Protein AF-A0A2M8B7Z2-F1 (afdb_monomer_lite)

Radius of gyration: 17.76 Å; chains: 1; bounding box: 44×37×43 Å

Foldseek 3Di:
DAQDLQDADPADFLQDPPDDAAQQAQRVVSDDPVSLVLVVCCVPVVVVDCDHNCSNQHPNNVVVLCVVVVNQADEAAFEAEQPPGCRQVVQLVVCLVDPRYAYAGEHQLNHPPLLVRVVVSVVSRHLAYEDECLVRVHACLDPSNLVSQLSCLVVLHAYEYAAADQPSGDPSSNVSRHLVSCLNSCVVRLSHQYEDECCRHVPNVSSQVSQVVHVSYAYENESHHLVSVLVSCVRGDLLRAEYDHPPSNGRSVSSVVSLCVSCVVPVPSSCNHHPPSVCVSRVHDDD

Sequence (287 aa):
MPIDLWRRCPCELYLPLERKLDLDVYANLNYLESDLKGLKRDLTLGSLTSGGMRASHTAANLIHHMKELGIHASVLLPIDMPALSWNAEAYLGVASRSNVLLSYGSVHPHARHVEDKLDEQKKKGAKGIKFHPTAQVVKPDGARSMELYQLCAERDLPVLFHCGPVGIEPPLGRYLSQLKHYWMPIAKTPECTFILGHSGALQMEHALELAKTYPNVYLELASQSYSNIVRILAEAPQDRILFGTDWPFYHQSMGLAKVLLATEGQPELRKRVLYENAGQLLGLEFE

Secondary structure (DSSP, 8-state):
----TT-------SS-SSS---SSS-GGGG--HHHHHHHHHHHHTGGGSS-SGGGG--HHHHHHHHHHTT---EEE-----SSS--HHHHHHHHHTT-SSEEE-B---TTSSSHHHHHHHHHHTT--SEEE-HHHHT--TTSHHHHHHHHHHHTTT--EEEE-S--SSS-HHHHHHH-GGGTHHHHHH-TTS-EEEEGGGGGGHHHHHHHHHH-TTEEEE-TT--HHHHHHHHHHS-GGGEE----TTTS-HHHHHHHHHHHTTT-HHHHHIIIIIHHHHHHT----

Structure (mmCIF, N/CA/C/O backbone):
data_AF-A0A2M8B7Z2-F1
#
_entry.id   AF-A0A2M8B7Z2-F1
#
loop_
_atom_site.group_PDB
_atom_site.id
_atom_site.type_symbol
_atom_site.label_atom_id
_atom_site.label_alt_id
_atom_site.label_comp_id
_atom_site.label_asym_id
_atom_site.label_entity_id
_atom_site.label_seq_id
_atom_site.pdbx_PDB_ins_code
_atom_site.Cartn_x
_atom_site.Cartn_y
_atom_site.Cartn_z
_atom_site.occupancy
_atom_site.B_iso_or_equiv
_atom_site.auth_seq_id
_atom_site.auth_comp_id
_atom_site.auth_asym_id
_atom_site.auth_atom_id
_atom_site.pdbx_PDB_model_num
ATOM 1 N N . MET A 1 1 ? 25.830 -11.216 -0.549 1.00 57.34 1 MET A N 1
ATOM 2 C CA . MET A 1 1 ? 24.971 -12.315 -0.059 1.00 57.34 1 MET A CA 1
ATOM 3 C C . MET A 1 1 ? 23.557 -11.766 0.047 1.00 57.34 1 MET A C 1
ATOM 5 O O . MET A 1 1 ? 23.441 -10.646 0.532 1.00 57.34 1 MET A O 1
ATOM 9 N N . PRO A 1 2 ? 22.519 -12.450 -0.456 1.00 79.62 2 PRO A N 1
ATOM 10 C CA . PRO A 1 2 ? 21.142 -11.977 -0.309 1.00 79.62 2 PRO A CA 1
ATOM 11 C C . PRO A 1 2 ? 20.768 -11.841 1.177 1.00 79.62 2 PRO A C 1
ATOM 13 O O . PRO A 1 2 ? 21.314 -12.553 2.021 1.00 79.62 2 PRO A O 1
ATOM 16 N N . ILE A 1 3 ? 19.877 -10.898 1.498 1.00 85.44 3 ILE A N 1
ATOM 17 C CA . ILE A 1 3 ? 19.358 -10.721 2.861 1.00 85.44 3 ILE A CA 1
ATOM 18 C C . ILE A 1 3 ? 18.505 -11.949 3.206 1.00 85.44 3 ILE A C 1
ATOM 20 O O . ILE A 1 3 ? 17.610 -12.312 2.445 1.00 85.44 3 ILE A O 1
ATOM 24 N N . ASP A 1 4 ? 18.766 -12.577 4.352 1.00 91.31 4 ASP A N 1
ATOM 25 C CA . ASP A 1 4 ? 17.890 -13.619 4.888 1.00 91.31 4 ASP A CA 1
ATOM 26 C C . ASP A 1 4 ? 16.610 -12.979 5.447 1.00 91.31 4 ASP A C 1
ATOM 28 O O . ASP A 1 4 ? 16.614 -12.378 6.523 1.00 91.31 4 ASP A O 1
ATOM 32 N N . LEU A 1 5 ? 15.508 -13.115 4.706 1.00 93.94 5 LEU A N 1
ATOM 33 C CA . LEU A 1 5 ? 14.206 -12.545 5.059 1.00 93.94 5 LEU A CA 1
ATOM 34 C C . LEU A 1 5 ? 13.567 -13.192 6.298 1.00 93.94 5 LEU A C 1
ATOM 36 O O . LEU A 1 5 ? 12.590 -12.652 6.811 1.00 93.94 5 LEU A O 1
ATOM 40 N N . TRP A 1 6 ? 14.097 -14.305 6.808 1.00 95.94 6 TRP A N 1
ATOM 41 C CA . TRP A 1 6 ? 13.610 -14.960 8.029 1.00 95.94 6 TRP A CA 1
ATOM 42 C C . TRP A 1 6 ? 14.496 -14.701 9.247 1.00 95.94 6 TRP A C 1
ATOM 44 O O . TRP A 1 6 ? 14.174 -15.133 10.356 1.00 95.94 6 TRP A O 1
ATOM 54 N N . ARG A 1 7 ? 15.583 -13.947 9.077 1.00 94.31 7 ARG A N 1
ATOM 55 C CA . ARG A 1 7 ? 16.445 -13.543 10.181 1.00 94.31 7 ARG A CA 1
ATOM 56 C C . ARG A 1 7 ? 15.711 -12.578 11.112 1.00 94.31 7 ARG A C 1
ATOM 58 O O . ARG A 1 7 ? 15.218 -11.539 10.673 1.00 94.31 7 ARG A O 1
ATOM 65 N N . ARG A 1 8 ? 15.727 -12.869 12.417 1.00 94.00 8 ARG A N 1
ATOM 66 C CA . ARG A 1 8 ? 15.390 -11.897 13.469 1.00 94.00 8 ARG A CA 1
ATOM 67 C C . ARG A 1 8 ? 16.644 -11.108 13.855 1.00 94.00 8 ARG A C 1
ATOM 69 O O . ARG A 1 8 ? 17.704 -11.683 14.104 1.00 94.00 8 ARG A O 1
ATOM 76 N N . CYS A 1 9 ? 16.519 -9.792 13.915 1.00 92.75 9 CYS A N 1
ATOM 77 C CA . CYS A 1 9 ? 17.550 -8.866 14.388 1.00 92.75 9 CYS A CA 1
ATOM 78 C C . CYS A 1 9 ? 16.881 -7.606 14.965 1.00 92.75 9 CYS A C 1
ATOM 80 O O . CYS A 1 9 ? 15.676 -7.432 14.758 1.00 92.75 9 CYS A O 1
ATOM 82 N N . PRO A 1 10 ? 17.614 -6.724 15.674 1.00 93.38 10 PRO A N 1
ATOM 83 C CA . PRO A 1 10 ? 17.103 -5.392 15.987 1.00 93.38 10 PRO A CA 1
ATOM 84 C C . PRO A 1 10 ? 16.587 -4.718 14.711 1.00 93.38 10 PRO A C 1
ATOM 86 O O . PRO A 1 10 ? 17.299 -4.671 13.708 1.00 93.38 10 PRO A O 1
ATOM 89 N N . CYS A 1 11 ? 15.323 -4.292 14.727 1.00 92.56 11 CYS A N 1
ATOM 90 C CA . CYS A 1 11 ? 14.677 -3.690 13.568 1.00 92.56 11 CYS A CA 1
ATOM 91 C C . CYS A 1 11 ? 14.924 -2.184 13.575 1.00 92.56 11 CYS A C 1
ATOM 93 O O . CYS A 1 11 ? 14.532 -1.500 14.515 1.00 92.56 11 CYS A O 1
ATOM 95 N N . GLU A 1 12 ? 15.526 -1.670 12.512 1.00 93.31 12 GLU A N 1
ATOM 96 C CA . GLU A 1 12 ? 15.724 -0.239 12.312 1.00 93.31 12 GLU A CA 1
ATOM 97 C C . GLU A 1 12 ? 14.553 0.312 11.496 1.00 93.31 12 GLU A C 1
ATOM 99 O O . GLU A 1 12 ? 14.427 0.006 10.315 1.00 93.31 12 GLU A O 1
ATOM 104 N N . LEU A 1 13 ? 13.675 1.108 12.101 1.00 93.50 13 LEU A N 1
ATOM 105 C CA . LEU A 1 13 ? 12.619 1.816 11.369 1.00 93.50 13 LEU A CA 1
ATOM 106 C C . LEU A 1 13 ? 13.184 3.076 10.728 1.00 93.50 13 LEU A C 1
ATOM 108 O O . LEU A 1 13 ? 14.043 3.722 11.326 1.00 93.50 13 LEU A O 1
ATOM 112 N N . TYR A 1 14 ? 12.675 3.465 9.557 1.00 94.69 14 TYR A N 1
ATOM 113 C CA . TYR A 1 14 ? 13.113 4.729 8.967 1.00 94.69 14 TYR A CA 1
ATOM 114 C C . TYR A 1 14 ? 12.736 5.916 9.848 1.00 94.69 14 TYR A C 1
ATOM 116 O O . TYR A 1 14 ? 13.597 6.761 10.090 1.00 94.69 14 TYR A O 1
ATOM 124 N N . LEU A 1 15 ? 11.491 5.977 10.337 1.00 94.38 15 LEU A N 1
ATOM 125 C CA . LEU A 1 15 ? 11.079 6.952 11.345 1.00 94.38 15 LEU A CA 1
ATOM 126 C C . LEU A 1 15 ? 11.371 6.412 12.759 1.00 94.38 15 LEU A C 1
ATOM 128 O O . LEU A 1 15 ? 10.698 5.470 13.187 1.00 94.38 15 LEU A O 1
ATOM 132 N N . PRO A 1 16 ? 12.319 7.010 13.505 1.00 90.56 16 PRO A N 1
ATOM 133 C CA . PRO A 1 16 ? 12.627 6.596 14.872 1.00 90.56 16 PRO A CA 1
ATOM 134 C C . PRO A 1 16 ? 11.493 6.966 15.846 1.00 90.56 16 PRO A C 1
ATOM 136 O O . PRO A 1 16 ? 10.838 8.000 15.678 1.00 90.56 16 PRO A O 1
ATOM 139 N N . LEU A 1 17 ? 11.264 6.138 16.872 1.00 87.75 17 LEU A N 1
ATOM 140 C CA . LEU A 1 17 ? 10.167 6.301 17.845 1.00 87.75 17 LEU A CA 1
ATOM 141 C C . LEU A 1 17 ? 10.609 6.905 19.188 1.00 87.75 17 LEU A C 1
ATOM 143 O O . LEU A 1 17 ? 9.784 7.111 20.073 1.00 87.75 17 LEU A O 1
ATOM 147 N N . GLU A 1 18 ? 11.893 7.208 19.368 1.00 87.69 18 GLU A N 1
ATOM 148 C CA . GLU A 1 18 ? 12.483 7.680 20.633 1.00 87.69 18 GLU A CA 1
ATOM 149 C C . GLU A 1 18 ? 12.111 9.135 20.970 1.00 87.69 18 GLU A C 1
ATOM 151 O O . GLU A 1 18 ? 12.597 9.714 21.942 1.00 87.69 18 GLU A O 1
ATOM 156 N N . ARG A 1 19 ? 11.259 9.754 20.155 1.00 87.06 19 ARG A N 1
ATOM 157 C CA . ARG A 1 19 ? 10.869 11.158 20.252 1.00 87.06 19 ARG A CA 1
ATOM 158 C C . ARG A 1 19 ? 9.367 11.318 20.093 1.00 87.06 19 ARG A C 1
ATOM 160 O O . ARG A 1 19 ? 8.684 10.456 19.547 1.00 87.06 19 ARG A O 1
ATOM 167 N N . LYS A 1 20 ? 8.857 12.460 20.558 1.00 91.44 20 LYS A N 1
ATOM 168 C CA . LYS A 1 20 ? 7.442 12.806 20.420 1.00 91.44 20 LYS A CA 1
ATOM 169 C C . LYS A 1 20 ? 7.056 12.826 18.939 1.00 91.44 20 LYS A C 1
ATOM 171 O O . LYS A 1 20 ? 7.718 13.484 18.140 1.00 91.44 20 LYS A O 1
ATOM 176 N N . LEU A 1 21 ? 5.968 12.136 18.619 1.00 94.19 21 LEU A N 1
ATOM 177 C CA . LEU A 1 21 ? 5.370 12.106 17.291 1.00 94.19 21 LEU A CA 1
ATOM 178 C C . LEU A 1 21 ? 4.091 12.940 17.281 1.00 94.19 21 LEU A C 1
ATOM 180 O O . LEU A 1 21 ? 3.325 12.925 18.247 1.00 94.19 21 LEU A O 1
ATOM 184 N N . ASP A 1 22 ? 3.860 13.636 16.177 1.00 96.06 22 ASP A N 1
ATOM 185 C CA . ASP A 1 22 ? 2.591 14.272 15.864 1.00 96.06 22 ASP A CA 1
ATOM 186 C C . ASP A 1 22 ? 1.778 13.345 14.947 1.00 96.06 22 ASP A C 1
ATOM 188 O O . ASP A 1 22 ? 2.205 12.974 13.847 1.00 96.06 22 ASP A O 1
ATOM 192 N N . LEU A 1 23 ? 0.612 12.915 15.433 1.00 96.38 23 LEU A N 1
ATOM 193 C CA . LEU A 1 23 ? -0.285 12.027 14.699 1.00 96.38 23 LEU A CA 1
ATOM 194 C C . LEU A 1 23 ? -1.210 12.789 13.744 1.00 96.38 23 LEU A C 1
ATOM 196 O O . LEU A 1 23 ? -1.774 12.161 12.846 1.00 96.38 23 LEU A O 1
ATOM 200 N N . ASP A 1 24 ? -1.350 14.106 13.899 1.00 97.56 24 ASP A N 1
ATOM 201 C CA . ASP A 1 24 ? -2.251 14.933 13.096 1.00 97.56 24 ASP A CA 1
ATOM 202 C C . ASP A 1 24 ? -1.569 15.606 11.896 1.00 97.56 24 ASP A C 1
ATOM 204 O O . ASP A 1 24 ? -2.152 16.409 11.171 1.00 97.56 24 ASP A O 1
ATOM 208 N N . VAL A 1 25 ? -0.338 15.193 11.608 1.00 96.50 25 VAL A N 1
ATOM 209 C CA . VAL A 1 25 ? 0.375 15.536 10.380 1.00 96.50 25 VAL A CA 1
ATOM 210 C C . VAL A 1 25 ? 0.558 14.305 9.498 1.00 96.50 25 VAL A C 1
ATOM 212 O O . VAL A 1 25 ? 0.536 13.158 9.964 1.00 96.50 25 VAL A O 1
ATOM 215 N N . TYR A 1 26 ? 0.765 14.538 8.200 1.00 96.81 26 TYR A N 1
ATOM 216 C CA . TYR A 1 26 ? 1.221 13.480 7.301 1.00 96.81 26 TYR A CA 1
ATOM 217 C C . TYR A 1 26 ? 2.545 12.911 7.827 1.00 96.81 26 TYR A C 1
ATOM 219 O O . TYR A 1 26 ? 3.442 13.674 8.186 1.00 96.81 26 TYR A O 1
ATOM 227 N N . ALA A 1 27 ? 2.683 11.585 7.888 1.00 95.31 27 ALA A N 1
ATOM 228 C CA . ALA A 1 27 ? 3.718 10.928 8.691 1.00 95.31 27 ALA A CA 1
ATOM 229 C C . ALA A 1 27 ? 5.153 11.374 8.350 1.00 95.31 27 ALA A C 1
ATOM 231 O O . ALA A 1 27 ? 5.979 11.490 9.255 1.00 95.31 27 ALA A O 1
ATOM 232 N N . ASN A 1 28 ? 5.433 11.728 7.088 1.00 94.25 28 ASN A N 1
ATOM 233 C CA . ASN A 1 28 ? 6.739 12.261 6.683 1.00 94.25 28 ASN A CA 1
ATOM 234 C C . ASN A 1 28 ? 7.148 13.559 7.391 1.00 94.25 28 ASN A C 1
ATOM 236 O O . ASN A 1 28 ? 8.339 13.843 7.485 1.00 94.25 28 ASN A O 1
ATOM 240 N N . LEU A 1 29 ? 6.196 14.345 7.894 1.00 94.06 29 LEU A N 1
ATOM 241 C CA . LEU A 1 29 ? 6.486 15.586 8.613 1.00 94.06 29 LEU A CA 1
ATOM 242 C C . LEU A 1 29 ? 7.082 15.339 10.010 1.00 94.06 29 LEU A C 1
ATOM 244 O O . LEU A 1 29 ? 7.577 16.276 10.626 1.00 94.06 29 LEU A O 1
ATOM 248 N N . ASN A 1 30 ? 7.106 14.087 10.483 1.00 95.06 30 ASN A N 1
ATOM 249 C CA . ASN A 1 30 ? 7.812 13.691 11.705 1.00 95.06 30 ASN A CA 1
ATOM 250 C C . ASN A 1 30 ? 9.307 13.380 11.484 1.00 95.06 30 ASN A C 1
ATOM 252 O O . ASN A 1 30 ? 10.031 13.103 12.448 1.00 95.06 30 ASN A O 1
ATOM 256 N N . TYR A 1 31 ? 9.793 13.384 10.238 1.00 93.94 31 TYR A N 1
ATOM 257 C CA . TYR A 1 31 ? 11.216 13.212 9.966 1.00 93.94 31 TYR A CA 1
ATOM 258 C C . TYR A 1 31 ? 12.001 14.492 10.243 1.00 93.94 31 TYR A C 1
ATOM 260 O O . TYR A 1 31 ? 11.619 15.581 9.816 1.00 93.94 31 TYR A O 1
ATOM 268 N N . LEU A 1 32 ? 13.169 14.345 10.866 1.00 93.12 32 LEU A N 1
ATOM 269 C CA . LEU A 1 32 ? 14.193 15.379 10.841 1.00 93.12 32 LEU A CA 1
ATOM 270 C C . LEU A 1 32 ? 14.944 15.327 9.509 1.00 93.12 32 LEU A C 1
ATOM 272 O O . LEU A 1 32 ? 14.969 14.312 8.807 1.00 93.12 32 LEU A O 1
ATOM 276 N N . GLU A 1 33 ? 15.642 16.412 9.181 1.00 90.81 33 GLU A N 1
ATOM 277 C CA . GLU A 1 33 ? 16.471 16.469 7.976 1.00 90.81 33 GLU A CA 1
ATOM 278 C C . GLU A 1 33 ? 17.553 15.369 7.961 1.00 90.81 33 GLU A C 1
ATOM 280 O O . GLU A 1 33 ? 17.857 14.807 6.906 1.00 90.81 33 GLU A O 1
ATOM 285 N N . SER A 1 34 ? 18.108 15.020 9.129 1.00 91.44 34 SER A N 1
ATOM 286 C CA . SER A 1 34 ? 19.066 13.917 9.290 1.00 91.44 34 SER A CA 1
ATOM 287 C C . SER A 1 34 ? 18.468 12.569 8.901 1.00 91.44 34 SER A C 1
ATOM 289 O O . SER A 1 34 ? 19.121 11.788 8.208 1.00 91.44 34 SER A O 1
ATOM 291 N N . ASP A 1 35 ? 17.222 12.320 9.293 1.00 92.56 35 ASP A N 1
ATOM 292 C CA . ASP A 1 35 ? 16.540 11.058 9.021 1.00 92.56 35 ASP A CA 1
ATOM 293 C C . ASP A 1 35 ? 16.211 10.952 7.536 1.00 92.56 35 ASP A C 1
ATOM 295 O O . ASP A 1 35 ? 16.473 9.924 6.921 1.00 92.56 35 ASP A O 1
ATOM 299 N N . LEU A 1 36 ? 15.746 12.046 6.915 1.00 91.88 36 LEU A N 1
ATOM 300 C CA . LEU A 1 36 ? 15.512 12.091 5.469 1.00 91.88 36 LEU A CA 1
ATOM 301 C C . LEU A 1 36 ? 16.801 11.858 4.675 1.00 91.88 36 LEU A C 1
ATOM 303 O O . LEU A 1 36 ? 16.774 11.171 3.653 1.00 91.88 36 LEU A O 1
ATOM 307 N N . LYS A 1 37 ? 17.937 12.409 5.124 1.00 90.12 37 LYS A N 1
ATOM 308 C CA . LYS A 1 37 ? 19.251 12.134 4.517 1.00 90.12 37 LYS A CA 1
ATOM 309 C C . LYS A 1 37 ? 19.634 10.661 4.674 1.00 90.12 37 LYS A C 1
ATOM 311 O O . LYS A 1 37 ? 20.087 10.055 3.702 1.00 90.12 37 LYS A O 1
ATOM 316 N N . GLY A 1 38 ? 19.427 10.083 5.858 1.00 90.69 38 GLY A N 1
ATOM 317 C CA . GLY A 1 38 ? 19.667 8.666 6.142 1.00 90.69 38 GLY A CA 1
ATOM 318 C C . GLY A 1 38 ? 18.823 7.740 5.265 1.00 90.69 38 GLY A C 1
ATOM 319 O O . GLY A 1 38 ? 19.380 6.904 4.554 1.00 90.69 38 GLY A O 1
ATOM 320 N N . LEU A 1 39 ? 17.509 7.964 5.235 1.00 91.69 39 LEU A N 1
ATOM 321 C CA . LEU A 1 39 ? 16.535 7.252 4.408 1.00 91.69 39 LEU A CA 1
ATOM 322 C C . LEU A 1 39 ? 16.889 7.342 2.922 1.00 91.69 39 LEU A C 1
ATOM 324 O O . LEU A 1 39 ? 16.989 6.320 2.249 1.00 91.69 39 LEU A O 1
ATOM 328 N N . LYS A 1 40 ? 17.172 8.544 2.401 1.00 89.19 40 LYS A N 1
ATOM 329 C CA . LYS A 1 40 ? 17.567 8.719 0.993 1.00 89.19 40 LYS A CA 1
ATOM 330 C C . LYS A 1 40 ? 18.855 7.974 0.668 1.00 89.19 40 LYS A C 1
ATOM 332 O O . LYS A 1 40 ? 18.948 7.371 -0.398 1.00 89.19 40 LYS A O 1
ATOM 337 N N . ARG A 1 41 ? 19.845 7.994 1.564 1.00 88.44 41 ARG A N 1
ATOM 338 C CA . ARG A 1 41 ? 21.106 7.265 1.382 1.00 88.44 41 ARG A CA 1
ATOM 339 C C . ARG A 1 41 ? 20.887 5.751 1.380 1.00 88.44 41 ARG A C 1
ATOM 341 O O . ARG A 1 41 ? 21.469 5.066 0.542 1.00 88.44 41 ARG A O 1
ATOM 348 N N . ASP A 1 42 ? 20.059 5.234 2.284 1.00 89.50 42 ASP A N 1
ATOM 349 C CA . ASP A 1 42 ? 19.777 3.799 2.388 1.00 89.50 42 ASP A CA 1
ATOM 350 C C . ASP A 1 42 ? 18.974 3.271 1.188 1.00 89.50 42 ASP A C 1
ATOM 352 O O . ASP A 1 42 ? 19.333 2.247 0.605 1.00 89.50 42 ASP A O 1
ATOM 356 N N . LEU A 1 43 ? 17.954 4.014 0.750 1.00 87.06 43 LEU A N 1
ATOM 357 C CA . LEU A 1 43 ? 17.119 3.646 -0.399 1.00 87.06 43 LEU A CA 1
ATOM 358 C C . LEU A 1 43 ? 17.831 3.796 -1.752 1.00 87.06 43 LEU A C 1
ATOM 360 O O . LEU A 1 43 ? 17.382 3.221 -2.737 1.00 87.06 43 LEU A O 1
ATOM 364 N N . THR A 1 44 ? 18.937 4.543 -1.819 1.00 83.94 44 THR A N 1
ATOM 365 C CA . THR A 1 44 ? 19.731 4.711 -3.048 1.00 83.94 44 THR A CA 1
ATOM 366 C C . THR A 1 44 ? 21.005 3.874 -3.007 1.00 83.94 44 THR A C 1
ATOM 368 O O . THR A 1 44 ? 21.029 2.756 -3.513 1.00 83.94 44 THR A O 1
ATOM 371 N N . LEU A 1 45 ? 22.066 4.383 -2.381 1.00 76.94 45 LEU A N 1
ATOM 372 C CA . LEU A 1 45 ? 23.373 3.728 -2.305 1.00 76.94 45 LEU A CA 1
ATOM 373 C C . LEU A 1 45 ? 23.309 2.423 -1.523 1.00 76.94 45 LEU A C 1
ATOM 375 O O . LEU A 1 45 ? 23.957 1.447 -1.899 1.00 76.94 45 LEU A O 1
ATOM 379 N N . GLY A 1 46 ? 22.513 2.407 -0.452 1.00 74.56 46 GLY A N 1
ATOM 380 C CA . GLY A 1 46 ? 22.298 1.210 0.338 1.00 74.56 46 GLY A CA 1
ATOM 381 C C . GLY A 1 46 ? 21.806 0.073 -0.548 1.00 74.56 46 GLY A C 1
ATOM 382 O O . GLY A 1 46 ? 22.463 -0.962 -0.560 1.00 74.56 46 GLY A O 1
ATOM 383 N N . SER A 1 47 ? 20.736 0.285 -1.329 1.00 77.75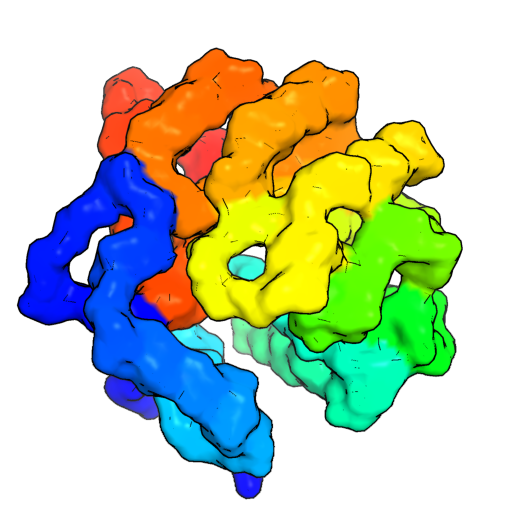 47 SER A N 1
ATOM 384 C CA . SER A 1 47 ? 20.045 -0.722 -2.166 1.00 77.75 47 SER A CA 1
ATOM 385 C C . SER A 1 47 ? 20.943 -1.629 -3.025 1.00 77.75 47 SER A C 1
ATOM 387 O O . SER A 1 47 ? 20.557 -2.754 -3.331 1.00 77.75 47 SER A O 1
ATOM 389 N N . LEU A 1 48 ? 22.166 -1.193 -3.338 1.00 77.25 48 LEU A N 1
ATOM 390 C CA . LEU A 1 48 ? 23.179 -1.947 -4.083 1.00 77.25 48 LEU A CA 1
ATOM 391 C C . LEU A 1 48 ? 23.895 -3.032 -3.255 1.00 77.25 48 LEU A C 1
ATOM 393 O O . LEU A 1 48 ? 24.703 -3.793 -3.784 1.00 77.25 48 LEU A O 1
ATOM 397 N N . THR A 1 49 ? 23.646 -3.094 -1.949 1.00 82.25 49 THR A N 1
ATOM 398 C CA . THR A 1 49 ? 24.333 -3.979 -0.999 1.00 82.25 49 THR A CA 1
ATOM 399 C C . THR A 1 49 ? 23.335 -4.780 -0.159 1.00 82.25 49 THR A C 1
ATOM 401 O O . THR A 1 49 ? 22.123 -4.620 -0.278 1.00 82.25 49 THR A O 1
ATOM 404 N N . SER A 1 50 ? 23.826 -5.627 0.745 1.00 80.00 50 SER A N 1
ATOM 405 C CA . SER A 1 50 ? 23.006 -6.334 1.741 1.00 80.00 50 SER A CA 1
ATOM 406 C C . SER A 1 50 ? 23.052 -5.697 3.140 1.00 80.00 50 SER A C 1
ATOM 408 O O . SER A 1 50 ? 22.712 -6.365 4.112 1.00 80.00 50 SER A O 1
ATOM 410 N N . GLY A 1 51 ? 23.532 -4.451 3.265 1.00 82.75 51 GLY A N 1
ATOM 411 C CA . GLY A 1 51 ? 23.669 -3.728 4.542 1.00 82.75 51 GLY A CA 1
ATOM 412 C C . GLY A 1 51 ? 22.815 -2.458 4.625 1.00 82.75 51 GLY A C 1
ATOM 413 O O . GLY A 1 51 ? 22.179 -2.077 3.652 1.00 82.75 51 GLY A O 1
ATOM 414 N N . GLY A 1 52 ? 22.819 -1.769 5.763 1.00 87.88 52 GLY A N 1
ATOM 415 C CA . GLY A 1 52 ? 21.925 -0.629 6.014 1.00 87.88 52 GLY A CA 1
ATOM 416 C C . GLY A 1 52 ? 20.576 -1.062 6.596 1.00 87.88 52 GLY A C 1
ATOM 417 O O . GLY A 1 52 ? 20.376 -2.245 6.875 1.00 87.88 52 GLY A O 1
ATOM 418 N N . MET A 1 53 ? 19.657 -0.115 6.778 1.00 90.31 53 MET A N 1
ATOM 419 C CA . MET A 1 53 ? 18.451 -0.308 7.603 1.00 90.31 53 MET A CA 1
ATOM 420 C C . MET A 1 53 ? 17.571 -1.440 7.064 1.00 90.31 53 MET A C 1
ATOM 422 O O . MET A 1 53 ? 17.093 -2.284 7.825 1.00 90.31 53 MET A O 1
ATOM 426 N N . ARG A 1 54 ? 17.460 -1.545 5.733 1.00 88.88 54 ARG A N 1
ATOM 427 C CA . ARG A 1 54 ? 16.692 -2.606 5.060 1.00 88.88 54 ARG A CA 1
ATOM 428 C C . ARG A 1 54 ? 17.181 -4.030 5.301 1.00 88.88 54 ARG A C 1
ATOM 430 O O . ARG A 1 54 ? 16.411 -4.967 5.126 1.00 88.88 54 ARG A O 1
ATOM 437 N N . ALA A 1 55 ? 18.422 -4.217 5.756 1.00 90.81 55 ALA A N 1
ATOM 438 C CA . ALA A 1 55 ? 18.898 -5.533 6.185 1.00 90.81 55 ALA A CA 1
ATOM 439 C C . ALA A 1 55 ? 18.136 -6.060 7.416 1.00 90.81 55 ALA A C 1
ATOM 441 O O . ALA A 1 55 ? 18.180 -7.257 7.697 1.00 90.81 55 ALA A O 1
ATOM 442 N N . SER A 1 56 ? 17.436 -5.173 8.131 1.00 93.94 56 SER A N 1
ATOM 443 C CA . SER A 1 56 ? 16.547 -5.501 9.243 1.00 93.94 56 SER A CA 1
ATOM 444 C C . SER A 1 56 ? 15.059 -5.522 8.865 1.00 93.94 56 SER A C 1
ATOM 446 O O . SER A 1 56 ? 14.222 -5.880 9.689 1.00 93.94 56 SER A O 1
ATOM 448 N N . HIS A 1 57 ? 14.687 -5.188 7.627 1.00 94.62 57 HIS A N 1
ATOM 449 C CA . HIS A 1 57 ? 13.289 -5.184 7.172 1.00 94.62 57 HIS A CA 1
ATOM 450 C C . HIS A 1 57 ? 12.870 -6.579 6.699 1.00 94.62 57 HIS A C 1
ATOM 452 O O . HIS A 1 57 ? 12.522 -6.805 5.543 1.00 94.62 57 HIS A O 1
ATOM 458 N N . THR A 1 58 ? 12.974 -7.542 7.611 1.00 96.19 58 THR A N 1
ATOM 459 C CA . THR A 1 58 ? 12.742 -8.966 7.361 1.00 96.19 58 THR A CA 1
ATOM 460 C C . THR A 1 58 ? 11.310 -9.374 7.710 1.00 96.19 58 THR A C 1
ATOM 462 O O . THR A 1 58 ? 10.639 -8.736 8.525 1.00 96.19 58 THR A O 1
ATOM 465 N N . ALA A 1 59 ? 10.847 -10.491 7.147 1.00 97.56 59 ALA A N 1
ATOM 466 C CA . ALA A 1 59 ? 9.550 -11.079 7.470 1.00 97.56 59 ALA A CA 1
ATOM 467 C C . ALA A 1 59 ? 9.448 -11.441 8.958 1.00 97.56 59 ALA A C 1
ATOM 469 O O . ALA A 1 59 ? 8.429 -11.183 9.593 1.00 97.56 59 ALA A O 1
ATOM 470 N N . ALA A 1 60 ? 10.524 -11.977 9.544 1.00 97.38 60 ALA A N 1
ATOM 471 C CA . ALA A 1 60 ? 10.567 -12.287 10.972 1.00 97.38 60 ALA A CA 1
ATOM 472 C C . ALA A 1 60 ? 10.431 -11.033 11.851 1.00 97.38 60 ALA A C 1
ATOM 474 O O . ALA A 1 60 ? 9.792 -11.091 12.904 1.00 97.38 60 ALA A O 1
ATOM 475 N N . ASN A 1 61 ? 10.998 -9.900 11.423 1.00 97.69 61 ASN A N 1
ATOM 476 C CA . ASN A 1 61 ? 10.861 -8.637 12.141 1.00 97.69 61 ASN A CA 1
ATOM 477 C C . ASN A 1 61 ? 9.451 -8.048 12.018 1.00 97.69 61 ASN A C 1
ATOM 479 O O . ASN A 1 61 ? 8.888 -7.636 13.031 1.00 97.69 61 ASN A O 1
ATOM 483 N N . LEU A 1 62 ? 8.856 -8.090 10.823 1.00 98.06 62 LEU A N 1
ATOM 484 C CA . LEU A 1 62 ? 7.462 -7.701 10.608 1.00 98.06 62 LEU A CA 1
ATOM 485 C C . LEU A 1 62 ? 6.506 -8.531 11.477 1.00 98.06 62 LEU A C 1
ATOM 487 O O . LEU A 1 62 ? 5.719 -7.967 12.230 1.00 98.06 62 LEU A O 1
ATOM 491 N N . ILE A 1 63 ? 6.618 -9.864 11.436 1.00 98.00 63 ILE A N 1
ATOM 492 C CA . ILE A 1 63 ? 5.768 -10.779 12.220 1.00 98.00 63 ILE A CA 1
ATOM 493 C C . ILE A 1 63 ? 5.901 -10.514 13.723 1.00 98.00 63 ILE A C 1
ATOM 495 O O . ILE A 1 63 ? 4.934 -10.662 14.467 1.00 98.00 63 ILE A O 1
ATOM 499 N N . HIS A 1 64 ? 7.089 -10.138 14.197 1.00 97.31 64 HIS A N 1
ATOM 500 C CA . HIS A 1 64 ? 7.267 -9.797 15.602 1.00 97.31 64 HIS A CA 1
ATOM 501 C C . HIS A 1 64 ? 6.473 -8.546 15.997 1.00 97.31 64 HIS A C 1
ATOM 503 O O . HIS A 1 64 ? 5.688 -8.630 16.937 1.00 97.31 64 HIS A O 1
ATOM 509 N N . HIS A 1 65 ? 6.606 -7.437 15.261 1.00 97.00 65 HIS A N 1
ATOM 510 C CA . HIS A 1 65 ? 5.825 -6.222 15.543 1.00 97.00 65 HIS A CA 1
ATOM 511 C C . HIS A 1 65 ? 4.316 -6.452 15.370 1.00 97.00 65 HIS A C 1
ATOM 513 O O . HIS A 1 65 ? 3.513 -5.938 16.146 1.00 97.00 65 HIS A O 1
ATOM 519 N N . MET A 1 66 ? 3.923 -7.295 14.406 1.00 98.00 66 MET A N 1
ATOM 520 C CA . MET A 1 66 ? 2.529 -7.705 14.238 1.00 98.00 66 MET A CA 1
ATOM 521 C C . MET A 1 66 ? 1.980 -8.349 15.516 1.00 98.00 66 MET A C 1
ATOM 523 O O . MET A 1 66 ? 0.900 -7.980 15.974 1.00 98.00 66 MET A O 1
ATOM 527 N N . LYS A 1 67 ? 2.735 -9.276 16.124 1.00 97.38 67 LYS A N 1
ATOM 528 C CA . LYS A 1 67 ? 2.339 -9.958 17.366 1.00 97.38 67 LYS A CA 1
ATOM 529 C C . LYS A 1 67 ? 2.207 -9.002 18.549 1.00 97.38 67 LYS A C 1
ATOM 531 O O . LYS A 1 67 ? 1.279 -9.163 19.333 1.00 97.38 67 LYS A O 1
ATOM 536 N N . GLU A 1 68 ? 3.088 -8.011 18.666 1.00 96.75 68 GLU A N 1
ATOM 537 C CA . GLU A 1 68 ? 3.029 -7.003 19.737 1.00 96.75 68 GLU A CA 1
ATOM 538 C C . GLU A 1 68 ? 1.756 -6.144 19.681 1.00 96.75 68 GLU A C 1
ATOM 540 O O . GLU A 1 68 ? 1.339 -5.591 20.697 1.00 96.75 68 GLU A O 1
ATOM 545 N N . LEU A 1 69 ? 1.127 -6.047 18.507 1.00 97.19 69 LEU A N 1
ATOM 546 C CA . LEU A 1 69 ? -0.032 -5.189 18.255 1.00 97.19 69 LEU A CA 1
ATOM 547 C C . LEU A 1 69 ? -1.318 -5.961 17.928 1.00 97.19 69 LEU A C 1
ATOM 549 O O . LEU A 1 69 ? -2.336 -5.340 17.631 1.00 97.19 69 LEU A O 1
ATOM 553 N N . GLY A 1 70 ? -1.287 -7.297 17.953 1.00 96.25 70 GLY A N 1
ATOM 554 C CA . GLY A 1 70 ? -2.443 -8.126 17.593 1.00 96.25 70 GLY A CA 1
ATOM 555 C C . GLY A 1 70 ? -2.829 -8.047 16.110 1.00 96.25 70 GLY A C 1
ATOM 556 O O . GLY A 1 70 ? -3.997 -8.211 15.762 1.00 96.25 70 GLY A O 1
ATOM 557 N N . ILE A 1 71 ? -1.870 -7.778 15.221 1.00 97.25 71 ILE A N 1
ATOM 558 C CA . ILE A 1 71 ? -2.084 -7.795 13.770 1.00 97.25 71 ILE A CA 1
ATOM 559 C C . ILE A 1 71 ? -1.961 -9.244 13.283 1.00 97.25 71 ILE A C 1
ATOM 561 O O . ILE A 1 71 ? -0.887 -9.839 13.335 1.00 97.25 71 ILE A O 1
ATOM 565 N N . HIS A 1 72 ? -3.060 -9.812 12.789 1.00 95.19 72 HIS A N 1
ATOM 566 C CA . HIS A 1 72 ? -3.132 -11.231 12.414 1.00 95.19 72 HIS A CA 1
ATOM 567 C C . HIS A 1 72 ? -2.704 -11.509 10.971 1.00 95.19 72 HIS A C 1
ATOM 569 O O . HIS A 1 72 ? -2.261 -12.613 10.664 1.00 95.19 72 HIS A O 1
ATOM 575 N N . ALA A 1 73 ? -2.803 -10.512 10.092 1.00 96.75 73 ALA A N 1
ATOM 576 C CA . ALA A 1 73 ? -2.398 -10.631 8.702 1.00 96.75 73 ALA A CA 1
ATOM 577 C C . ALA A 1 73 ? -1.740 -9.342 8.203 1.00 96.75 73 ALA A C 1
ATOM 579 O O . ALA A 1 73 ? -2.062 -8.239 8.645 1.00 96.75 73 ALA A O 1
ATOM 580 N N . SER A 1 74 ? -0.800 -9.465 7.273 1.00 98.12 74 SER A N 1
ATOM 581 C CA . SER A 1 74 ? -0.231 -8.330 6.544 1.00 98.12 74 SER A CA 1
ATOM 582 C C . SER A 1 74 ? 0.019 -8.705 5.091 1.00 98.12 74 SER A C 1
ATOM 584 O O . SER A 1 74 ? 0.364 -9.846 4.784 1.00 98.12 74 SER A O 1
ATOM 586 N N . VAL A 1 75 ? -0.158 -7.735 4.195 1.00 98.56 75 VAL A N 1
ATOM 587 C CA . VAL A 1 75 ? 0.077 -7.899 2.759 1.00 98.56 75 VAL A CA 1
ATOM 588 C C . VAL A 1 75 ? 1.421 -7.273 2.404 1.00 98.56 75 VAL A C 1
ATOM 590 O O . VAL A 1 75 ? 1.625 -6.075 2.587 1.00 98.56 75 VAL A O 1
ATOM 593 N N . LEU A 1 76 ? 2.342 -8.084 1.892 1.00 98.56 76 LEU A N 1
ATOM 594 C CA . LEU A 1 76 ? 3.636 -7.630 1.399 1.00 98.56 76 LEU A CA 1
ATOM 595 C C . LEU A 1 76 ? 3.475 -6.960 0.027 1.00 98.56 76 LEU A C 1
ATOM 597 O O . LEU A 1 76 ? 2.775 -7.474 -0.848 1.00 98.56 76 LEU A O 1
ATOM 601 N N . LEU A 1 77 ? 4.140 -5.818 -0.165 1.00 98.31 77 LEU A N 1
ATOM 602 C CA . LEU A 1 77 ? 4.016 -4.972 -1.357 1.00 98.31 77 LEU A CA 1
ATOM 603 C C . LEU A 1 77 ? 5.372 -4.840 -2.077 1.00 98.31 77 LEU A C 1
ATOM 605 O O . LEU A 1 77 ? 6.085 -3.857 -1.862 1.00 98.31 77 LEU A O 1
ATOM 609 N N . PRO A 1 78 ? 5.761 -5.824 -2.909 1.00 97.00 78 PRO A N 1
ATOM 610 C CA . PRO A 1 78 ? 7.021 -5.774 -3.643 1.00 97.00 78 PRO A CA 1
ATOM 611 C C . PRO A 1 78 ? 6.980 -4.720 -4.757 1.00 97.00 78 PRO A C 1
ATOM 613 O O . PRO A 1 78 ? 5.915 -4.341 -5.238 1.00 97.00 78 PRO A O 1
ATOM 616 N N . ILE A 1 79 ? 8.152 -4.270 -5.208 1.00 95.81 79 ILE A N 1
ATOM 617 C CA . ILE A 1 79 ? 8.288 -3.381 -6.370 1.00 95.81 79 ILE A CA 1
ATOM 618 C C . ILE A 1 79 ? 9.324 -3.986 -7.308 1.00 95.81 79 ILE A C 1
ATOM 620 O O . ILE A 1 79 ? 10.501 -4.054 -6.954 1.00 95.81 79 ILE A O 1
ATOM 624 N N . ASP A 1 80 ? 8.895 -4.395 -8.499 1.00 95.38 80 ASP A N 1
ATOM 625 C CA . ASP A 1 80 ? 9.795 -4.925 -9.521 1.00 95.38 80 ASP A CA 1
ATOM 626 C C . ASP A 1 80 ? 10.188 -3.852 -10.551 1.00 95.38 80 ASP A C 1
ATOM 628 O O . ASP A 1 80 ? 9.369 -3.057 -11.029 1.00 95.38 80 ASP A O 1
ATOM 632 N N . MET A 1 81 ? 11.468 -3.871 -10.918 1.00 93.31 81 MET A N 1
ATOM 633 C CA . MET A 1 81 ? 12.065 -3.075 -11.998 1.00 93.31 81 MET A CA 1
ATOM 634 C C . MET A 1 81 ? 11.946 -3.817 -13.348 1.00 93.31 81 MET A C 1
ATOM 636 O O . MET A 1 81 ? 11.747 -5.034 -13.357 1.00 93.31 81 MET A O 1
ATOM 640 N N . PRO A 1 82 ? 12.069 -3.141 -14.514 1.00 88.00 82 PRO A N 1
ATOM 641 C CA . PRO A 1 82 ? 11.798 -3.764 -15.821 1.00 88.00 82 PRO A CA 1
ATOM 642 C C . PRO A 1 82 ? 12.700 -4.955 -16.164 1.00 88.00 82 PRO A C 1
ATOM 644 O O . PRO A 1 82 ? 12.324 -5.799 -16.977 1.00 88.00 82 PRO A O 1
ATOM 647 N N . ALA A 1 83 ? 13.889 -5.018 -15.568 1.00 86.56 83 ALA A N 1
ATOM 648 C CA . ALA A 1 83 ? 14.852 -6.090 -15.759 1.00 86.56 83 ALA A CA 1
ATOM 649 C C . ALA A 1 83 ? 15.604 -6.365 -14.452 1.00 86.56 83 ALA A C 1
ATOM 651 O O . ALA A 1 83 ? 15.763 -5.463 -13.630 1.00 86.56 83 ALA A O 1
ATOM 652 N N . LEU A 1 84 ? 16.094 -7.602 -14.302 1.00 85.56 84 LEU A N 1
ATOM 653 C CA . LEU A 1 84 ? 16.937 -8.044 -13.178 1.00 85.56 84 LEU A CA 1
ATOM 654 C C . LEU A 1 84 ? 16.319 -7.750 -11.800 1.00 85.56 84 LEU A C 1
ATOM 656 O O . LEU A 1 84 ? 16.993 -7.287 -10.882 1.00 85.56 84 LEU A O 1
ATOM 660 N N . SER A 1 85 ? 15.016 -7.997 -11.675 1.00 87.31 85 SER A N 1
ATOM 661 C CA . SER A 1 85 ? 14.252 -7.777 -10.453 1.00 87.31 85 SER A CA 1
ATOM 662 C C . SER A 1 85 ? 13.421 -9.013 -10.138 1.00 87.31 85 SER A C 1
ATOM 664 O O . SER A 1 85 ? 12.795 -9.580 -11.034 1.00 87.31 85 SER A O 1
ATOM 666 N N . TRP A 1 86 ? 13.473 -9.431 -8.875 1.00 90.94 86 TRP A N 1
ATOM 667 C CA . TRP A 1 86 ? 12.839 -10.646 -8.357 1.00 90.94 86 TRP A CA 1
ATOM 668 C C . TRP A 1 86 ? 12.204 -10.387 -6.982 1.00 90.94 86 TRP A C 1
ATOM 670 O O . TRP A 1 86 ? 12.109 -11.293 -6.153 1.00 90.94 86 TRP A O 1
ATOM 680 N N . ASN A 1 87 ? 11.803 -9.142 -6.698 1.00 93.81 87 ASN A N 1
ATOM 681 C CA . ASN A 1 87 ? 11.237 -8.793 -5.395 1.00 93.81 87 ASN A CA 1
ATOM 682 C C . ASN A 1 87 ? 9.866 -9.448 -5.225 1.00 93.81 87 ASN A C 1
ATOM 684 O O . ASN A 1 87 ? 9.585 -9.999 -4.162 1.00 93.81 87 ASN A O 1
ATOM 688 N N . ALA A 1 88 ? 9.045 -9.456 -6.283 1.00 96.81 88 ALA A N 1
ATOM 689 C CA . ALA A 1 88 ? 7.757 -10.145 -6.265 1.00 96.81 88 ALA A CA 1
ATOM 690 C C . ALA A 1 88 ? 7.912 -11.646 -5.995 1.00 96.81 88 ALA A C 1
ATOM 692 O O . ALA A 1 88 ? 7.213 -12.198 -5.148 1.00 96.81 88 ALA A O 1
ATOM 693 N N . GLU A 1 89 ? 8.876 -12.295 -6.650 1.00 96.38 89 GLU A N 1
ATOM 694 C CA . GLU A 1 89 ? 9.174 -13.709 -6.417 1.00 96.38 89 GLU A CA 1
ATOM 695 C C . GLU A 1 89 ? 9.633 -13.971 -4.977 1.00 96.38 89 GLU A C 1
ATOM 697 O O . GLU A 1 89 ? 9.127 -14.889 -4.329 1.00 96.38 89 GLU A O 1
ATOM 702 N N . ALA A 1 90 ? 10.534 -13.142 -4.442 1.00 95.50 90 ALA A N 1
ATOM 703 C CA . ALA A 1 90 ? 11.005 -13.274 -3.068 1.00 95.50 90 ALA A CA 1
ATOM 704 C C . ALA A 1 90 ? 9.865 -13.117 -2.045 1.00 95.50 90 ALA A C 1
ATOM 706 O O . ALA A 1 90 ? 9.785 -13.886 -1.085 1.00 95.50 90 ALA A O 1
ATOM 707 N N . TYR A 1 91 ? 8.967 -12.149 -2.251 1.00 97.50 91 TYR A N 1
ATOM 708 C CA . TYR A 1 91 ? 7.876 -11.853 -1.318 1.00 97.50 91 TYR A CA 1
ATOM 709 C C . TYR A 1 91 ? 6.771 -12.913 -1.384 1.00 97.50 91 TYR A C 1
ATOM 711 O O . TYR A 1 91 ? 6.291 -13.358 -0.342 1.00 97.50 91 TYR A O 1
ATOM 719 N N . LEU A 1 92 ? 6.442 -13.408 -2.582 1.00 98.31 92 LEU A N 1
ATOM 720 C CA . LEU A 1 92 ? 5.566 -14.572 -2.752 1.00 98.31 92 LEU A CA 1
ATOM 721 C C . LEU A 1 92 ? 6.172 -15.825 -2.104 1.00 98.31 92 LEU A C 1
ATOM 723 O O . LEU A 1 92 ? 5.466 -16.580 -1.440 1.00 98.31 92 LEU A O 1
ATOM 727 N N . GLY A 1 93 ? 7.491 -16.011 -2.211 1.00 97.81 93 GLY A N 1
ATOM 728 C CA . GLY A 1 93 ? 8.212 -17.074 -1.513 1.00 97.81 93 GLY A CA 1
ATOM 729 C C . GLY A 1 93 ? 8.100 -16.973 0.013 1.00 97.81 93 GLY A C 1
ATOM 730 O O . GLY A 1 93 ? 7.883 -17.985 0.680 1.00 97.81 93 GLY A O 1
ATOM 731 N N . VAL A 1 94 ? 8.180 -15.764 0.580 1.00 97.75 94 VAL A N 1
ATOM 732 C CA . VAL A 1 94 ? 7.931 -15.524 2.014 1.00 97.75 94 VAL A CA 1
ATOM 733 C C . VAL A 1 94 ? 6.484 -15.848 2.385 1.00 97.75 94 VAL A C 1
ATOM 735 O O . VAL A 1 94 ? 6.262 -16.599 3.334 1.00 97.75 94 VAL A O 1
ATOM 738 N N . ALA A 1 95 ? 5.512 -15.327 1.635 1.00 97.81 95 ALA A N 1
ATOM 739 C CA . ALA A 1 95 ? 4.092 -15.554 1.898 1.00 97.81 95 ALA A CA 1
ATOM 740 C C . ALA A 1 95 ? 3.727 -17.046 1.828 1.00 97.81 95 ALA A C 1
ATOM 742 O O . ALA A 1 95 ? 3.027 -17.544 2.698 1.00 97.81 95 ALA A O 1
ATOM 743 N N . SER A 1 96 ? 4.299 -17.807 0.887 1.00 97.44 96 SER A N 1
ATOM 744 C CA . SER A 1 96 ? 4.065 -19.258 0.771 1.00 97.44 96 SER A CA 1
ATOM 745 C C . SER A 1 96 ? 4.506 -20.078 1.994 1.00 97.44 96 SER A C 1
ATOM 747 O O . SER A 1 96 ? 4.093 -21.223 2.161 1.00 97.44 96 SER A O 1
ATOM 749 N N . ARG A 1 97 ? 5.354 -19.501 2.855 1.00 96.62 97 ARG A N 1
ATOM 750 C CA . ARG A 1 97 ? 5.889 -20.125 4.074 1.00 96.62 97 ARG A CA 1
ATOM 751 C C . ARG A 1 97 ? 5.277 -19.543 5.353 1.00 96.62 97 ARG A C 1
ATOM 753 O O . ARG A 1 97 ? 5.770 -19.835 6.441 1.00 96.62 97 ARG A O 1
ATOM 760 N N . SER A 1 98 ? 4.246 -18.707 5.234 1.00 95.38 98 SER A N 1
ATOM 761 C CA . SER A 1 98 ? 3.595 -18.013 6.343 1.00 95.38 98 SER A CA 1
ATOM 762 C C . SER A 1 98 ? 2.081 -18.136 6.242 1.00 95.38 98 SER A C 1
ATOM 764 O O . SER A 1 98 ? 1.516 -18.038 5.163 1.00 95.38 98 SER A O 1
ATOM 766 N N . ASN A 1 99 ? 1.404 -18.281 7.376 1.00 93.19 99 ASN A N 1
ATOM 767 C CA . ASN A 1 99 ? -0.055 -18.184 7.455 1.00 93.19 99 ASN A CA 1
ATOM 768 C C . ASN A 1 99 ? -0.546 -16.764 7.787 1.00 93.19 99 ASN A C 1
ATOM 770 O O . ASN A 1 99 ? -1.734 -16.493 7.679 1.00 93.19 99 ASN A O 1
ATOM 774 N N . VAL A 1 100 ? 0.358 -15.863 8.187 1.00 95.94 100 VAL A N 1
ATOM 775 C CA . VAL A 1 100 ? 0.037 -14.476 8.577 1.00 95.94 100 VAL A CA 1
ATOM 776 C C . VAL A 1 100 ? 0.548 -13.441 7.573 1.00 95.94 100 VAL A C 1
ATOM 778 O O . VAL A 1 100 ? 0.265 -12.253 7.702 1.00 95.94 100 VAL A O 1
ATOM 781 N N . LEU A 1 101 ? 1.326 -13.862 6.572 1.00 98.19 101 LEU A N 1
ATOM 782 C CA . LEU A 1 101 ? 1.808 -12.978 5.513 1.00 98.19 101 LEU A CA 1
ATOM 783 C C . LEU A 1 101 ? 1.204 -13.396 4.181 1.00 98.19 101 LEU A C 1
ATOM 785 O O . LEU A 1 101 ? 1.414 -14.509 3.711 1.00 98.19 101 LEU A O 1
ATOM 789 N N . LEU A 1 102 ? 0.504 -12.458 3.564 1.00 98.25 102 LEU A N 1
ATOM 790 C CA . LEU A 1 102 ? 0.064 -12.519 2.180 1.00 98.25 102 LEU A CA 1
ATOM 791 C C . LEU A 1 102 ? 1.007 -11.664 1.338 1.00 98.25 102 LEU A C 1
ATOM 793 O O . LEU A 1 102 ? 1.733 -10.828 1.870 1.00 98.25 102 LEU A O 1
ATOM 797 N N . SER A 1 103 ? 0.980 -11.817 0.018 1.00 98.50 103 SER A N 1
ATOM 798 C CA . SER A 1 103 ? 1.739 -10.930 -0.863 1.00 98.50 103 SER A CA 1
ATOM 799 C C . SER A 1 103 ? 0.905 -10.488 -2.042 1.00 98.50 103 SER A C 1
ATOM 801 O O . SER A 1 103 ? 0.121 -11.252 -2.608 1.00 98.50 103 SER A O 1
ATOM 803 N N . TYR A 1 104 ? 1.125 -9.247 -2.443 1.00 98.75 104 TYR A N 1
ATOM 804 C CA . TYR A 1 104 ? 0.871 -8.840 -3.811 1.00 98.75 104 TYR A CA 1
ATOM 805 C C . TYR A 1 104 ? 2.058 -9.246 -4.679 1.00 98.75 104 TYR A C 1
ATOM 807 O O . TYR A 1 104 ? 3.157 -9.526 -4.195 1.00 98.75 104 TYR A O 1
ATOM 815 N N . GLY A 1 105 ? 1.809 -9.299 -5.975 1.00 98.62 105 GLY A N 1
ATOM 816 C CA . GLY A 1 105 ? 2.832 -9.320 -6.995 1.00 98.62 105 GLY A CA 1
ATOM 817 C C . GLY A 1 105 ? 3.305 -7.913 -7.359 1.00 98.62 105 GLY A C 1
ATOM 818 O O . GLY A 1 105 ? 2.840 -6.904 -6.822 1.00 98.62 105 GLY A O 1
ATOM 819 N N . SER A 1 106 ? 4.224 -7.844 -8.311 1.00 98.31 106 SER A N 1
ATOM 820 C CA . SER A 1 106 ? 4.634 -6.608 -8.969 1.00 98.31 106 SER A CA 1
ATOM 821 C C . SER A 1 106 ? 5.114 -6.946 -10.370 1.00 98.31 106 SER A C 1
ATOM 823 O O . SER A 1 106 ? 5.918 -7.859 -10.556 1.00 98.31 106 SER A O 1
ATOM 825 N N . VAL A 1 107 ? 4.607 -6.226 -11.366 1.00 97.69 107 VAL A N 1
ATOM 826 C CA . VAL A 1 107 ? 5.050 -6.359 -12.752 1.00 97.69 107 VAL A CA 1
ATOM 827 C C . VAL A 1 107 ? 5.265 -4.965 -13.311 1.00 97.69 107 VAL A C 1
ATOM 829 O O . VAL A 1 107 ? 4.415 -4.083 -13.194 1.00 97.69 107 VAL A O 1
ATOM 832 N N . HIS A 1 108 ? 6.435 -4.750 -13.900 1.00 98.06 108 HIS A N 1
ATOM 833 C CA . HIS A 1 108 ? 6.730 -3.506 -14.587 1.00 98.06 108 HIS A CA 1
ATOM 834 C C . HIS A 1 108 ? 6.059 -3.500 -15.980 1.00 98.06 108 HIS A C 1
ATOM 836 O O . HIS A 1 108 ? 6.227 -4.478 -16.708 1.00 98.06 108 HIS A O 1
ATOM 842 N N . PRO A 1 109 ? 5.394 -2.415 -16.431 1.00 97.31 109 PRO A N 1
ATOM 843 C CA . PRO A 1 109 ? 4.661 -2.389 -17.709 1.00 97.31 109 PRO A CA 1
ATOM 844 C C . PRO A 1 109 ? 5.536 -2.616 -18.946 1.00 97.31 109 PRO A C 1
ATOM 846 O O . PRO A 1 109 ? 5.073 -3.057 -19.989 1.00 97.31 109 PRO A O 1
ATOM 849 N N . HIS A 1 110 ? 6.821 -2.278 -18.835 1.00 96.44 110 HIS A N 1
ATOM 850 C CA . HIS A 1 110 ? 7.826 -2.494 -19.881 1.00 96.44 110 HIS A CA 1
ATOM 851 C C . HIS A 1 110 ? 8.658 -3.774 -19.691 1.00 96.44 110 HIS A C 1
ATOM 853 O O . HIS A 1 110 ? 9.673 -3.943 -20.367 1.00 96.44 110 HIS A O 1
ATOM 859 N N . ALA A 1 111 ? 8.291 -4.652 -18.752 1.00 96.12 111 ALA A N 1
ATOM 860 C CA . ALA A 1 111 ? 8.936 -5.955 -18.632 1.00 96.12 111 ALA A CA 1
ATOM 861 C C . ALA A 1 111 ? 8.640 -6.820 -19.868 1.00 96.12 111 ALA A C 1
ATOM 863 O O . ALA A 1 111 ? 7.654 -6.625 -20.577 1.00 96.12 111 ALA A O 1
ATOM 864 N N . ARG A 1 112 ? 9.492 -7.814 -20.123 1.00 94.44 112 ARG A N 1
ATOM 865 C CA . ARG A 1 112 ? 9.166 -8.877 -21.083 1.00 94.44 112 ARG A CA 1
ATOM 866 C C . ARG A 1 112 ? 8.167 -9.843 -20.447 1.00 94.44 112 ARG A C 1
ATOM 868 O O . ARG A 1 112 ? 8.274 -10.092 -19.246 1.00 94.44 112 ARG A O 1
ATOM 875 N N . HIS A 1 113 ? 7.280 -10.415 -21.263 1.00 95.06 113 HIS A N 1
ATOM 876 C CA . HIS A 1 113 ? 6.337 -11.458 -20.839 1.00 95.06 113 HIS A CA 1
ATOM 877 C C . HIS A 1 113 ? 5.437 -11.011 -19.671 1.00 95.06 113 HIS A C 1
ATOM 879 O O . HIS A 1 113 ? 5.364 -11.677 -18.643 1.00 95.06 113 HIS A O 1
ATOM 885 N N . VAL A 1 114 ? 4.815 -9.830 -19.794 1.00 97.31 114 VAL A N 1
ATOM 886 C CA . VAL A 1 114 ? 3.969 -9.239 -18.736 1.00 97.31 114 VAL A CA 1
ATOM 887 C C . VAL A 1 114 ? 2.836 -10.187 -18.337 1.00 97.31 114 VAL A C 1
ATOM 889 O O . VAL A 1 114 ? 2.658 -10.431 -17.148 1.00 97.31 114 VAL A O 1
ATOM 892 N N . GLU A 1 115 ? 2.126 -10.753 -19.313 1.00 98.25 115 GLU A N 1
ATOM 893 C CA . GLU A 1 115 ? 1.032 -11.707 -19.087 1.00 98.25 115 GLU A CA 1
ATOM 894 C C . GLU A 1 115 ? 1.507 -12.958 -18.345 1.00 98.25 115 GLU A C 1
ATOM 896 O O . GLU A 1 115 ? 1.014 -13.238 -17.254 1.00 98.25 115 GLU A O 1
ATOM 901 N N . ASP A 1 116 ? 2.545 -13.629 -18.860 1.00 97.88 116 ASP A N 1
ATOM 902 C CA . ASP A 1 116 ? 3.107 -14.834 -18.235 1.00 97.88 116 ASP A CA 1
ATOM 903 C C . ASP A 1 116 ? 3.536 -14.573 -16.781 1.00 97.88 116 ASP A C 1
ATOM 905 O O . ASP A 1 116 ? 3.314 -15.399 -15.895 1.00 97.88 116 ASP A O 1
ATOM 909 N N . LYS A 1 117 ? 4.123 -13.398 -16.509 1.00 97.50 117 LYS A N 1
ATOM 910 C CA . LYS A 1 117 ? 4.511 -12.985 -15.152 1.00 97.50 117 LYS A CA 1
ATOM 911 C C . LYS A 1 117 ? 3.301 -12.809 -14.239 1.00 97.50 117 LYS A C 1
ATOM 913 O O . LYS A 1 117 ? 3.369 -13.225 -13.084 1.00 97.50 117 LYS A O 1
ATOM 918 N N . LEU A 1 118 ? 2.223 -12.188 -14.717 1.00 98.38 118 LEU A N 1
ATOM 919 C CA . LEU A 1 118 ? 0.990 -12.043 -13.937 1.00 98.38 118 LEU A CA 1
ATOM 920 C C . LEU A 1 118 ? 0.377 -13.411 -13.629 1.00 98.38 118 LEU A C 1
ATOM 922 O O . LEU A 1 118 ? 0.016 -13.667 -12.480 1.00 98.38 118 LEU A O 1
ATOM 926 N N . ASP A 1 119 ? 0.318 -14.300 -14.621 1.00 98.44 119 ASP A N 1
ATOM 927 C CA . ASP A 1 119 ? -0.222 -15.653 -14.465 1.00 98.44 119 ASP A CA 1
ATOM 928 C C . ASP A 1 119 ? 0.606 -16.488 -13.486 1.00 98.44 119 ASP A C 1
ATOM 930 O O . ASP A 1 119 ? 0.061 -17.146 -12.593 1.00 98.44 119 ASP A O 1
ATOM 934 N N . GLU A 1 120 ? 1.934 -16.408 -13.577 1.00 98.06 120 GLU A N 1
ATOM 935 C CA . GLU A 1 120 ? 2.836 -17.069 -12.639 1.00 98.06 120 GLU A CA 1
ATOM 936 C C . GLU A 1 120 ? 2.676 -16.522 -11.212 1.00 98.06 120 GLU A C 1
ATOM 938 O O . GLU A 1 120 ? 2.568 -17.299 -10.260 1.00 98.06 120 GLU A O 1
ATOM 943 N N . GLN A 1 121 ? 2.632 -15.196 -11.042 1.00 98.38 121 GLN A N 1
ATOM 944 C CA . GLN A 1 121 ? 2.473 -14.570 -9.727 1.00 98.38 121 GLN A CA 1
ATOM 945 C C . GLN A 1 121 ? 1.110 -14.907 -9.107 1.00 98.38 121 GLN A C 1
ATOM 947 O O . GLN A 1 121 ? 1.060 -15.275 -7.930 1.00 98.38 121 GLN A O 1
ATOM 952 N N . LYS A 1 122 ? 0.019 -14.878 -9.887 1.00 98.25 122 LYS A N 1
ATOM 953 C CA . LYS A 1 122 ? -1.317 -15.303 -9.433 1.00 98.25 122 LYS A CA 1
ATOM 954 C C . LYS A 1 122 ? -1.308 -16.768 -9.002 1.00 98.25 122 LYS A C 1
ATOM 956 O O . LYS A 1 122 ? -1.769 -17.082 -7.907 1.00 98.25 122 LYS A O 1
ATOM 961 N N . LYS A 1 123 ? -0.705 -17.661 -9.797 1.00 98.19 123 LYS A N 1
ATOM 962 C CA . LYS A 1 123 ? -0.553 -19.086 -9.451 1.00 98.19 123 LYS A CA 1
ATOM 963 C C . LYS A 1 123 ? 0.249 -19.300 -8.162 1.00 98.19 123 LYS A C 1
ATOM 965 O O . LYS A 1 123 ? -0.056 -20.217 -7.405 1.00 98.19 123 LYS A O 1
ATOM 970 N N . LYS A 1 124 ? 1.249 -18.454 -7.892 1.00 98.00 124 LYS A N 1
ATOM 971 C CA . LYS A 1 124 ? 2.034 -18.450 -6.641 1.00 98.00 124 LYS A CA 1
ATOM 972 C C . LYS A 1 124 ? 1.297 -17.811 -5.450 1.00 98.00 124 LYS A C 1
ATOM 974 O O . LYS A 1 124 ? 1.868 -17.736 -4.366 1.00 98.00 124 LYS A O 1
ATOM 979 N N . GLY A 1 125 ? 0.046 -17.380 -5.622 1.00 97.50 125 GLY A N 1
ATOM 980 C CA . GLY A 1 125 ? -0.805 -16.870 -4.546 1.00 97.50 125 GLY A CA 1
ATOM 981 C C . GLY A 1 125 ? -0.826 -15.348 -4.404 1.00 97.50 125 GLY A C 1
ATOM 982 O O . GLY A 1 125 ? -1.258 -14.857 -3.361 1.00 97.50 125 GLY A O 1
ATOM 983 N N . ALA A 1 126 ? -0.376 -14.593 -5.415 1.00 98.38 126 ALA A N 1
ATOM 984 C CA . ALA A 1 126 ? -0.497 -13.139 -5.401 1.00 98.38 126 ALA A CA 1
ATOM 985 C C . ALA A 1 126 ? -1.965 -12.716 -5.257 1.00 98.38 126 ALA A C 1
ATOM 987 O O . ALA A 1 126 ? -2.829 -13.157 -6.013 1.00 98.38 126 ALA A O 1
ATOM 988 N N . LYS A 1 127 ? -2.233 -11.835 -4.290 1.00 98.25 127 LYS A N 1
ATOM 989 C CA . LYS A 1 127 ? -3.579 -11.323 -3.981 1.00 98.25 127 LYS A CA 1
ATOM 990 C C . LYS A 1 127 ? -3.937 -10.015 -4.703 1.00 98.25 127 LYS A C 1
ATOM 992 O O . LYS A 1 127 ? -4.982 -9.436 -4.440 1.00 98.25 127 LYS A O 1
ATOM 997 N N . GLY A 1 128 ? -3.050 -9.536 -5.567 1.00 98.69 128 GLY A N 1
ATOM 998 C CA . GLY A 1 128 ? -3.133 -8.256 -6.265 1.00 98.69 128 GLY A CA 1
ATOM 999 C C . GLY A 1 128 ? -1.761 -7.852 -6.798 1.00 98.69 128 GLY A C 1
ATOM 1000 O O . GLY A 1 128 ? -0.803 -8.616 -6.667 1.00 98.69 128 GLY A O 1
ATOM 1001 N N . ILE A 1 129 ? -1.647 -6.657 -7.375 1.00 98.81 129 ILE A N 1
ATOM 1002 C CA . ILE A 1 129 ? -0.402 -6.103 -7.921 1.00 98.81 129 ILE A CA 1
ATOM 1003 C C . ILE A 1 129 ? -0.084 -4.762 -7.260 1.00 98.81 129 ILE A C 1
ATOM 1005 O O . ILE A 1 129 ? -0.896 -3.838 -7.259 1.00 98.81 129 ILE A O 1
ATOM 1009 N N . LYS A 1 130 ? 1.130 -4.620 -6.720 1.00 98.69 130 LYS A N 1
ATOM 1010 C CA . LYS A 1 130 ? 1.669 -3.325 -6.295 1.00 98.69 130 LYS A CA 1
ATOM 1011 C C . LYS A 1 130 ? 2.260 -2.607 -7.505 1.00 98.69 130 LYS A C 1
ATOM 1013 O O . LYS A 1 130 ? 3.186 -3.106 -8.149 1.00 98.69 130 LYS A O 1
ATOM 1018 N N . PHE A 1 131 ? 1.761 -1.402 -7.762 1.00 98.50 131 PHE A N 1
ATOM 1019 C CA . PHE A 1 131 ? 2.248 -0.517 -8.811 1.00 98.50 131 PHE A CA 1
ATOM 1020 C C . PHE A 1 131 ? 2.801 0.775 -8.213 1.00 98.50 131 PHE A C 1
ATOM 1022 O O . PHE A 1 131 ? 2.117 1.474 -7.461 1.00 98.50 131 PHE A O 1
ATOM 1029 N N . HIS A 1 132 ? 4.051 1.110 -8.533 1.00 97.44 132 HIS A N 1
ATOM 1030 C CA . HIS A 1 132 ? 4.735 2.269 -7.964 1.00 97.44 132 HIS A CA 1
ATOM 1031 C C . HIS A 1 132 ? 5.341 3.153 -9.066 1.00 97.44 132 HIS A C 1
ATOM 1033 O O . HIS A 1 132 ? 6.553 3.110 -9.287 1.00 97.44 132 HIS A O 1
ATOM 1039 N N . PRO A 1 133 ? 4.535 4.028 -9.700 1.00 95.81 133 PRO A N 1
ATOM 1040 C CA . PRO A 1 133 ? 4.944 4.897 -10.810 1.00 95.81 133 PRO A CA 1
ATOM 1041 C C . PRO A 1 133 ? 6.266 5.631 -10.603 1.00 95.81 133 PRO A C 1
ATOM 1043 O O . PRO A 1 133 ? 7.117 5.636 -11.484 1.00 95.81 133 PRO A O 1
ATOM 1046 N N . THR A 1 134 ? 6.474 6.198 -9.413 1.00 93.88 134 THR A N 1
ATOM 1047 C CA . THR A 1 134 ? 7.701 6.931 -9.075 1.00 93.88 134 THR A CA 1
ATOM 1048 C C . THR A 1 134 ? 8.953 6.053 -9.055 1.00 93.88 134 THR A C 1
ATOM 1050 O O . THR A 1 134 ? 9.967 6.445 -9.622 1.00 93.88 134 THR A O 1
ATOM 1053 N N . ALA A 1 135 ? 8.898 4.880 -8.415 1.00 92.31 135 ALA A N 1
ATOM 1054 C CA . ALA A 1 135 ? 10.040 3.974 -8.303 1.00 92.31 135 ALA A CA 1
ATOM 1055 C C . ALA A 1 135 ? 10.314 3.250 -9.628 1.00 92.31 135 ALA A C 1
ATOM 1057 O O . ALA A 1 135 ? 11.462 3.080 -10.022 1.00 92.31 135 ALA A O 1
ATOM 1058 N N . GLN A 1 136 ? 9.248 2.880 -10.337 1.00 95.38 136 GLN A N 1
ATOM 1059 C CA . GLN A 1 136 ? 9.312 2.219 -11.638 1.00 95.38 136 GLN A CA 1
ATOM 1060 C C . GLN A 1 136 ? 9.581 3.208 -12.786 1.00 95.38 136 GLN A C 1
ATOM 1062 O O . GLN A 1 136 ? 9.920 2.797 -13.887 1.00 95.38 136 GLN A O 1
ATOM 1067 N N . VAL A 1 137 ? 9.486 4.517 -12.529 1.00 95.62 137 VAL A N 1
ATOM 1068 C CA . VAL A 1 137 ? 9.684 5.597 -13.511 1.00 95.62 137 VAL A CA 1
ATOM 1069 C C . VAL A 1 137 ? 8.755 5.436 -14.721 1.00 95.62 137 VAL A C 1
ATOM 1071 O O . VAL A 1 137 ? 9.149 5.557 -15.879 1.00 95.62 137 VAL A O 1
ATOM 1074 N N . VAL A 1 138 ? 7.483 5.156 -14.442 1.00 96.62 138 VAL A N 1
ATOM 1075 C CA . VAL A 1 138 ? 6.442 4.946 -15.455 1.00 96.62 138 VAL A CA 1
ATOM 1076 C C . VAL A 1 138 ? 5.273 5.880 -15.226 1.00 96.62 138 VAL A C 1
ATOM 1078 O O . VAL A 1 138 ? 4.890 6.169 -14.095 1.00 96.62 138 VAL A O 1
ATOM 1081 N N . LYS A 1 139 ? 4.683 6.351 -16.322 1.00 97.25 139 LYS A N 1
ATOM 1082 C CA . LYS A 1 139 ? 3.467 7.158 -16.279 1.00 97.25 139 LYS A CA 1
ATOM 1083 C C . LYS A 1 139 ? 2.274 6.236 -15.965 1.00 97.25 139 LYS A C 1
ATOM 1085 O O . LYS A 1 139 ? 2.097 5.261 -16.703 1.00 97.25 139 LYS A O 1
ATOM 1090 N N . PRO A 1 140 ? 1.466 6.483 -14.917 1.00 97.19 140 PRO A N 1
ATOM 1091 C CA . PRO A 1 140 ? 0.374 5.570 -14.571 1.00 97.19 140 PRO A CA 1
ATOM 1092 C C . PRO A 1 140 ? -0.739 5.564 -15.629 1.00 97.19 140 PRO A C 1
ATOM 1094 O O . PRO A 1 140 ? -1.302 4.527 -15.921 1.00 97.19 140 PRO A O 1
ATOM 1097 N N . ASP A 1 141 ? -0.966 6.675 -16.318 1.00 98.00 141 ASP A N 1
ATOM 1098 C CA . ASP A 1 141 ? -1.867 6.825 -17.468 1.00 98.00 141 ASP A CA 1
ATOM 1099 C C . ASP A 1 141 ? -1.166 6.594 -18.828 1.00 98.00 141 ASP A C 1
ATOM 1101 O O . ASP A 1 141 ? -1.657 7.008 -19.877 1.00 98.00 141 ASP A O 1
ATOM 1105 N N . GLY A 1 142 ? 0.014 5.964 -18.846 1.00 98.19 142 GLY A N 1
ATOM 1106 C CA . GLY A 1 142 ? 0.707 5.586 -20.083 1.00 98.19 142 GLY A CA 1
ATOM 1107 C C . GLY A 1 142 ? 0.103 4.337 -20.735 1.00 98.19 142 GLY A C 1
ATOM 1108 O O . GLY A 1 142 ? -0.384 3.456 -20.038 1.00 98.19 142 GLY A O 1
ATOM 1109 N N . ALA A 1 143 ? 0.196 4.207 -22.065 1.00 98.19 143 ALA A N 1
ATOM 1110 C CA . ALA A 1 143 ? -0.431 3.106 -22.813 1.00 98.19 143 ALA A CA 1
ATOM 1111 C C . ALA A 1 143 ? -0.079 1.700 -22.282 1.00 98.19 143 ALA A C 1
ATOM 1113 O O . ALA A 1 143 ? -0.966 0.874 -22.110 1.00 98.19 143 ALA A O 1
ATOM 1114 N N . ARG A 1 144 ? 1.197 1.449 -21.949 1.00 98.12 144 ARG A N 1
ATOM 1115 C CA . ARG A 1 144 ? 1.640 0.172 -21.356 1.00 98.12 144 ARG A CA 1
ATOM 1116 C C . ARG A 1 144 ? 1.095 -0.062 -19.948 1.00 98.12 144 ARG A C 1
ATOM 1118 O O . ARG A 1 144 ? 0.811 -1.194 -19.582 1.00 98.12 144 ARG A O 1
ATOM 1125 N N . SER A 1 145 ? 0.959 0.996 -19.153 1.00 98.50 145 SER A N 1
ATOM 1126 C CA . SER A 1 145 ? 0.355 0.909 -17.820 1.00 98.50 145 SER A CA 1
ATOM 1127 C C . SER A 1 145 ? -1.140 0.598 -17.931 1.00 98.50 145 SER A C 1
ATOM 1129 O O . SER A 1 145 ? -1.632 -0.265 -17.217 1.00 98.50 145 SER A O 1
ATOM 1131 N N . MET A 1 146 ? -1.837 1.228 -18.883 1.00 98.62 146 MET A N 1
ATOM 1132 C CA . MET A 1 146 ? -3.246 0.943 -19.173 1.00 98.62 146 MET A CA 1
ATOM 1133 C C . MET A 1 146 ? -3.464 -0.512 -19.612 1.00 98.62 146 MET A C 1
ATOM 1135 O O . MET A 1 146 ? -4.377 -1.159 -19.106 1.00 98.62 146 MET A O 1
ATOM 1139 N N . GLU A 1 147 ? -2.604 -1.032 -20.496 1.00 98.56 147 GLU A N 1
ATOM 1140 C CA . GLU A 1 147 ? -2.581 -2.447 -20.905 1.00 98.56 147 GLU A CA 1
ATOM 1141 C C . GLU A 1 147 ? -2.382 -3.366 -19.688 1.00 98.56 147 GLU A C 1
ATOM 1143 O O . GLU A 1 147 ? -3.163 -4.288 -19.474 1.00 98.56 147 GLU A O 1
ATOM 1148 N N . LEU A 1 148 ? -1.410 -3.060 -18.819 1.00 98.75 148 LEU A N 1
ATOM 1149 C CA . LEU A 1 148 ? -1.190 -3.812 -17.580 1.00 98.75 148 LEU A CA 1
ATOM 1150 C C . LEU A 1 148 ? -2.450 -3.867 -16.698 1.00 98.75 148 LEU A C 1
ATOM 1152 O O . LEU A 1 148 ? -2.756 -4.920 -16.149 1.00 98.75 148 LEU A O 1
ATOM 1156 N N . TYR A 1 149 ? -3.195 -2.768 -16.558 1.00 98.81 149 TYR A N 1
ATOM 1157 C CA . TYR A 1 149 ? -4.406 -2.759 -15.728 1.00 98.81 149 TYR A CA 1
ATOM 1158 C C . TYR A 1 149 ? -5.538 -3.598 -16.316 1.00 98.81 149 TYR A C 1
ATOM 1160 O O . TYR A 1 149 ? -6.282 -4.210 -15.556 1.00 98.81 149 TYR A O 1
ATOM 1168 N N . GLN A 1 150 ? -5.662 -3.655 -17.644 1.00 98.75 150 GLN A N 1
ATOM 1169 C CA . GLN A 1 150 ? -6.617 -4.550 -18.303 1.00 98.75 150 GLN A CA 1
ATOM 1170 C C . GLN A 1 150 ? -6.264 -6.013 -18.017 1.00 98.75 150 GLN A C 1
ATOM 1172 O O . GLN A 1 150 ? -7.118 -6.768 -17.564 1.00 98.75 150 GLN A O 1
ATOM 1177 N N . LEU A 1 151 ? -4.985 -6.374 -18.148 1.00 98.75 151 LEU A N 1
ATOM 1178 C CA . LEU A 1 151 ? -4.503 -7.720 -17.830 1.00 98.75 151 LEU A CA 1
ATOM 1179 C C . LEU A 1 151 ? -4.707 -8.093 -16.354 1.00 98.75 151 LEU A C 1
ATOM 1181 O O . LEU A 1 151 ? -4.994 -9.252 -16.047 1.00 98.75 151 LEU A O 1
ATOM 1185 N N . CYS A 1 152 ? -4.560 -7.132 -15.434 1.00 98.75 152 CYS A N 1
ATOM 1186 C CA . CYS A 1 152 ? -4.886 -7.321 -14.020 1.00 98.75 152 CYS A CA 1
ATOM 1187 C C . CYS A 1 152 ? -6.390 -7.548 -13.804 1.00 98.75 152 CYS A C 1
ATOM 1189 O O . CYS A 1 152 ? -6.752 -8.444 -13.042 1.00 98.75 152 CYS A O 1
ATOM 1191 N N . ALA A 1 153 ? -7.250 -6.780 -14.485 1.00 98.62 153 ALA A N 1
ATOM 1192 C CA . ALA A 1 153 ? -8.706 -6.908 -14.400 1.00 98.62 153 ALA A CA 1
ATOM 1193 C C . ALA A 1 153 ? -9.186 -8.293 -14.852 1.00 98.62 153 ALA A C 1
ATOM 1195 O O . ALA A 1 153 ? -9.913 -8.955 -14.123 1.00 98.62 153 ALA A O 1
ATOM 1196 N N . GLU A 1 154 ? -8.692 -8.783 -15.994 1.00 98.50 154 GLU A N 1
ATOM 1197 C CA . GLU A 1 154 ? -8.982 -10.131 -16.522 1.00 98.50 154 GLU A CA 1
ATOM 1198 C C . GLU A 1 154 ? -8.611 -11.263 -15.552 1.00 98.50 154 GLU A C 1
ATOM 1200 O O . GLU A 1 154 ? -9.052 -12.404 -15.696 1.00 98.50 154 GLU A O 1
ATOM 1205 N N . ARG A 1 155 ? -7.751 -10.958 -14.578 1.00 98.19 155 ARG A N 1
ATOM 1206 C CA . ARG A 1 155 ? -7.220 -11.893 -13.593 1.00 98.19 155 ARG A CA 1
ATOM 1207 C C . ARG A 1 155 ? -7.741 -11.609 -12.188 1.00 98.19 155 ARG A C 1
ATOM 1209 O O . ARG A 1 155 ? -7.218 -12.226 -11.262 1.00 98.19 155 ARG A O 1
ATOM 1216 N N . ASP A 1 156 ? -8.722 -10.730 -12.000 1.00 97.62 156 ASP A N 1
ATOM 1217 C CA . ASP A 1 156 ? -9.242 -10.348 -10.678 1.00 97.62 156 ASP A CA 1
ATOM 1218 C C . ASP A 1 156 ? -8.128 -9.918 -9.702 1.00 97.62 156 ASP A C 1
ATOM 1220 O O . ASP A 1 156 ? -8.169 -10.201 -8.503 1.00 97.62 156 ASP A O 1
ATOM 1224 N N . LEU A 1 157 ? -7.069 -9.289 -10.221 1.00 98.50 157 LEU A N 1
ATOM 1225 C CA . LEU A 1 157 ? -5.941 -8.819 -9.422 1.00 98.50 157 LEU A CA 1
ATOM 1226 C C . LEU A 1 157 ? -6.118 -7.323 -9.135 1.00 98.50 157 LEU A C 1
ATOM 1228 O O . LEU A 1 157 ? -5.848 -6.511 -10.024 1.00 98.50 157 LEU A O 1
ATOM 1232 N N . PRO A 1 158 ? -6.516 -6.916 -7.913 1.00 98.81 158 PRO A N 1
ATOM 1233 C CA . PRO A 1 158 ? -6.593 -5.501 -7.570 1.00 98.81 158 PRO A CA 1
ATOM 1234 C C . PRO A 1 158 ? -5.213 -4.843 -7.668 1.00 98.81 158 PRO A C 1
ATOM 1236 O O . PRO A 1 158 ? -4.189 -5.449 -7.337 1.00 98.81 158 PRO A O 1
ATOM 1239 N N . VAL A 1 159 ? -5.177 -3.581 -8.089 1.00 98.88 159 VAL A N 1
ATOM 1240 C CA . VAL A 1 159 ? -3.938 -2.811 -8.242 1.00 98.88 159 VAL A CA 1
ATOM 1241 C C . VAL A 1 159 ? -3.823 -1.786 -7.122 1.00 98.88 159 VAL A C 1
ATOM 1243 O O . VAL A 1 159 ? -4.622 -0.856 -7.033 1.00 98.88 159 VAL A O 1
ATOM 1246 N N . LEU A 1 160 ? -2.792 -1.917 -6.285 1.00 98.88 160 LEU A N 1
ATOM 1247 C CA . LEU A 1 160 ? -2.465 -0.921 -5.267 1.00 98.88 160 LEU A CA 1
ATOM 1248 C C . LEU A 1 160 ? -1.446 0.069 -5.813 1.00 98.88 160 LEU A C 1
ATOM 1250 O O . LEU A 1 160 ? -0.294 -0.282 -6.078 1.00 98.88 160 LEU A O 1
ATOM 1254 N N . PHE A 1 161 ? -1.852 1.329 -5.921 1.00 98.56 161 PHE A N 1
ATOM 1255 C CA . PHE A 1 161 ? -0.985 2.413 -6.346 1.00 98.56 161 PHE A CA 1
ATOM 1256 C C . PHE A 1 161 ? -0.193 2.990 -5.182 1.00 98.56 161 PHE A C 1
ATOM 1258 O O . PHE A 1 161 ? -0.727 3.250 -4.110 1.00 98.56 161 PHE A O 1
ATOM 1265 N N . HIS A 1 162 ? 1.090 3.263 -5.399 1.00 97.69 162 HIS A N 1
ATOM 1266 C CA . HIS A 1 162 ? 1.688 4.415 -4.733 1.00 97.69 162 HIS A CA 1
ATOM 1267 C C . HIS A 1 162 ? 1.292 5.673 -5.512 1.00 97.69 162 HIS A C 1
ATOM 1269 O O . HIS A 1 162 ? 1.770 5.873 -6.629 1.00 97.69 162 HIS A O 1
ATOM 1275 N N . CYS A 1 163 ? 0.421 6.496 -4.932 1.00 95.75 163 CYS A N 1
ATOM 1276 C CA . CYS A 1 163 ? -0.095 7.714 -5.547 1.00 95.75 163 CYS A CA 1
ATOM 1277 C C . CYS A 1 163 ? -0.079 8.887 -4.564 1.00 95.75 163 CYS A C 1
ATOM 1279 O O . CYS A 1 163 ? -0.172 8.710 -3.351 1.00 95.75 163 CYS A O 1
ATOM 1281 N N . GLY A 1 164 ? -0.013 10.090 -5.118 1.00 95.88 164 GLY A N 1
ATOM 1282 C CA . GLY A 1 164 ? 0.094 11.337 -4.381 1.00 95.88 164 GLY A CA 1
ATOM 1283 C C . GLY A 1 164 ? 1.540 11.732 -4.097 1.00 95.88 164 GLY A C 1
ATOM 1284 O O . GLY A 1 164 ? 2.403 10.878 -3.884 1.00 95.88 164 GLY A O 1
ATOM 1285 N N . PRO A 1 165 ? 1.861 13.034 -4.116 1.00 94.31 165 PRO A N 1
ATOM 1286 C CA . PRO A 1 165 ? 3.149 13.504 -3.631 1.00 94.31 165 PRO A CA 1
ATOM 1287 C C . PRO A 1 165 ? 3.243 13.284 -2.119 1.00 94.31 165 PRO A C 1
ATOM 1289 O O . PRO A 1 165 ? 2.281 13.521 -1.390 1.00 94.31 165 PRO A O 1
ATOM 1292 N N . VAL A 1 166 ? 4.420 12.867 -1.653 1.00 91.44 166 VAL A N 1
ATOM 1293 C CA . VAL A 1 166 ? 4.705 12.606 -0.232 1.00 91.44 166 VAL A CA 1
ATOM 1294 C C . VAL A 1 166 ? 5.675 13.640 0.358 1.00 91.44 166 VAL A C 1
ATOM 1296 O O . VAL A 1 166 ? 6.039 13.561 1.531 1.00 91.44 166 VAL A O 1
ATOM 1299 N N . GLY A 1 167 ? 6.101 14.615 -0.453 1.00 89.12 167 GLY A N 1
ATOM 1300 C CA . GLY A 1 167 ? 6.886 15.786 -0.057 1.00 89.12 167 GLY A CA 1
ATOM 1301 C C . GLY A 1 167 ? 8.403 15.601 -0.130 1.00 89.12 167 GLY A C 1
ATOM 1302 O O . GLY A 1 167 ? 9.131 16.590 -0.077 1.00 89.12 167 GLY A O 1
ATOM 1303 N N . ILE A 1 168 ? 8.890 14.370 -0.307 1.00 86.88 168 ILE A N 1
ATOM 1304 C CA . ILE A 1 168 ? 10.325 14.033 -0.240 1.00 86.88 168 ILE A CA 1
ATOM 1305 C C . ILE A 1 168 ? 10.893 13.494 -1.558 1.00 86.88 168 ILE A C 1
ATOM 1307 O O . ILE A 1 168 ? 12.111 13.317 -1.676 1.00 86.88 168 ILE A O 1
ATOM 1311 N N . GLU A 1 169 ? 10.023 13.247 -2.536 1.00 88.88 169 GLU A N 1
ATOM 1312 C CA . GLU A 1 169 ? 10.368 12.730 -3.855 1.00 88.88 169 GLU A CA 1
ATOM 1313 C C . GLU A 1 169 ? 11.111 13.755 -4.742 1.00 88.88 169 GLU A C 1
ATOM 1315 O O . GLU A 1 169 ? 10.901 14.967 -4.616 1.00 88.88 169 GLU A O 1
ATOM 1320 N N . PRO A 1 170 ? 11.978 13.298 -5.670 1.00 89.38 170 PRO A N 1
ATOM 1321 C CA . PRO A 1 170 ? 12.588 14.168 -6.675 1.00 89.38 170 PRO A CA 1
ATOM 1322 C C . PRO A 1 170 ? 11.537 14.698 -7.675 1.00 89.38 170 PRO A C 1
ATOM 1324 O O . PRO A 1 170 ? 10.456 14.115 -7.784 1.00 89.38 170 PRO A O 1
ATOM 1327 N N . PRO A 1 171 ? 11.845 15.745 -8.472 1.00 93.38 171 PRO A N 1
ATOM 1328 C CA . PRO A 1 171 ? 10.874 16.391 -9.365 1.00 93.38 171 PRO A CA 1
ATOM 1329 C C . PRO A 1 171 ? 10.115 15.439 -10.301 1.00 93.38 171 PRO A C 1
ATOM 1331 O O . PRO A 1 171 ? 8.898 15.548 -10.432 1.00 93.38 171 PRO A O 1
ATOM 1334 N N . LEU A 1 172 ? 10.808 14.468 -10.909 1.00 93.12 172 LEU A N 1
ATOM 1335 C CA . LEU A 1 172 ? 10.166 13.467 -11.767 1.00 93.12 172 LEU A CA 1
ATOM 1336 C C . LEU A 1 172 ? 9.211 12.565 -10.974 1.00 93.12 172 LEU A C 1
ATOM 1338 O O . LEU A 1 172 ? 8.096 12.312 -11.416 1.00 93.12 172 LEU A O 1
ATOM 1342 N N . GLY A 1 173 ? 9.617 12.131 -9.779 1.00 92.75 173 GLY A N 1
ATOM 1343 C CA . GLY A 1 173 ? 8.758 11.351 -8.893 1.00 92.75 173 GLY A CA 1
ATOM 1344 C C . GLY A 1 173 ? 7.507 12.119 -8.482 1.00 92.75 173 GLY A C 1
ATOM 1345 O O . GLY A 1 173 ? 6.410 11.573 -8.536 1.00 92.75 173 GLY A O 1
ATOM 1346 N N . ARG A 1 174 ? 7.653 13.415 -8.175 1.00 93.44 174 ARG A N 1
ATOM 1347 C CA . ARG A 1 174 ? 6.522 14.297 -7.860 1.00 93.44 174 ARG A CA 1
ATOM 1348 C C . ARG A 1 174 ? 5.550 14.404 -9.022 1.00 93.44 174 ARG A C 1
ATOM 1350 O O . ARG A 1 174 ? 4.347 14.426 -8.794 1.00 93.44 174 ARG A O 1
ATOM 1357 N N . TYR A 1 175 ? 6.060 14.503 -10.249 1.00 96.00 175 TYR A N 1
ATOM 1358 C CA . TYR A 1 175 ? 5.235 14.546 -11.453 1.00 96.00 175 TYR A CA 1
ATOM 1359 C C . TYR A 1 175 ? 4.450 13.240 -11.639 1.00 96.00 175 TYR A C 1
ATOM 1361 O O . TYR A 1 175 ? 3.233 13.284 -11.801 1.00 96.00 175 TYR A O 1
ATOM 1369 N N . LEU A 1 176 ? 5.122 12.087 -11.551 1.00 96.44 176 LEU A N 1
ATOM 1370 C CA . LEU A 1 176 ? 4.509 10.767 -11.755 1.00 96.44 176 LEU A CA 1
ATOM 1371 C C . LEU A 1 176 ? 3.503 10.386 -10.657 1.00 96.44 176 LEU A C 1
ATOM 1373 O O . LEU A 1 176 ? 2.600 9.585 -10.900 1.00 96.44 176 LEU A O 1
ATOM 1377 N N . SER A 1 177 ? 3.626 10.958 -9.458 1.00 95.69 177 SER A N 1
ATOM 1378 C CA . SER A 1 177 ? 2.717 10.675 -8.348 1.00 95.69 177 SER A CA 1
ATOM 1379 C C . SER A 1 177 ? 1.457 11.547 -8.317 1.00 95.69 177 SER A C 1
ATOM 1381 O O . SER A 1 177 ? 0.550 11.235 -7.554 1.00 95.69 177 SER A O 1
ATOM 1383 N N . GLN A 1 178 ? 1.337 12.601 -9.136 1.00 97.31 178 GLN A N 1
ATOM 1384 C CA . GLN A 1 178 ? 0.163 13.489 -9.089 1.00 97.31 178 GLN A CA 1
ATOM 1385 C C . GLN A 1 178 ? -1.151 12.739 -9.357 1.00 97.31 178 GLN A C 1
ATOM 1387 O O . GLN A 1 178 ? -1.281 12.078 -10.390 1.00 97.31 178 GLN A O 1
ATOM 1392 N N . LEU A 1 179 ? -2.163 12.930 -8.500 1.00 96.56 179 LEU A N 1
ATOM 1393 C CA . LEU A 1 179 ? -3.448 12.208 -8.571 1.00 96.56 179 LEU A CA 1
ATOM 1394 C C . LEU A 1 179 ? -4.192 12.387 -9.898 1.00 96.56 179 LEU A C 1
ATOM 1396 O O . LEU A 1 179 ? -4.884 11.476 -10.347 1.00 96.56 179 LEU A O 1
ATOM 1400 N N . LYS A 1 180 ? -3.978 13.513 -10.589 1.00 96.50 180 LYS A N 1
ATOM 1401 C CA . LYS A 1 180 ? -4.539 13.759 -11.927 1.00 96.50 180 LYS A CA 1
ATOM 1402 C C . LYS A 1 180 ? -4.202 12.665 -12.951 1.00 96.50 180 LYS A C 1
ATOM 1404 O O . LYS A 1 180 ? -4.956 12.480 -13.898 1.00 96.50 180 LYS A O 1
ATOM 1409 N N . HIS A 1 181 ? -3.093 11.943 -12.772 1.00 97.12 181 HIS A N 1
ATOM 1410 C CA . HIS A 1 181 ? -2.680 10.859 -13.667 1.00 97.12 181 HIS A CA 1
ATOM 1411 C C . HIS A 1 181 ? -3.371 9.519 -13.375 1.00 97.12 181 HIS A C 1
ATOM 1413 O O . HIS A 1 181 ? -3.219 8.580 -14.144 1.00 97.12 181 HIS A O 1
ATOM 1419 N N . TYR A 1 182 ? -4.136 9.407 -12.289 1.00 97.62 182 TYR A N 1
ATOM 1420 C CA . TYR A 1 182 ? -4.784 8.155 -11.882 1.00 97.62 182 TYR A CA 1
ATOM 1421 C C . TYR A 1 182 ? -6.265 8.116 -12.276 1.00 97.62 182 TYR A C 1
ATOM 1423 O O . TYR A 1 182 ? -6.833 7.035 -12.394 1.00 97.62 182 TYR A O 1
ATOM 1431 N N . TRP A 1 183 ? -6.869 9.274 -12.579 1.00 97.50 183 TRP A N 1
ATOM 1432 C CA . TRP A 1 183 ? -8.249 9.360 -13.071 1.00 97.50 183 TRP A CA 1
ATOM 1433 C C . TRP A 1 183 ? -8.473 8.516 -14.332 1.00 97.50 183 TRP A C 1
ATOM 1435 O O . TRP A 1 183 ? -9.457 7.787 -14.406 1.00 97.50 183 TRP A O 1
ATOM 1445 N N . MET A 1 184 ? -7.563 8.579 -15.313 1.00 98.00 184 MET A N 1
ATOM 1446 C CA . MET A 1 184 ? -7.737 7.848 -16.574 1.00 98.00 184 MET A CA 1
ATOM 1447 C C . MET A 1 184 ? -7.686 6.321 -16.387 1.00 98.00 184 MET A C 1
ATOM 1449 O O . MET A 1 184 ? -8.618 5.673 -16.860 1.00 98.00 184 MET A O 1
ATOM 1453 N N . PRO A 1 185 ? -6.690 5.739 -15.685 1.00 98.06 185 PRO A N 1
ATOM 1454 C CA . PRO A 1 185 ? -6.704 4.330 -15.284 1.00 98.06 185 PRO A CA 1
ATOM 1455 C C . PRO A 1 185 ? -8.024 3.881 -14.657 1.00 98.06 185 PRO A C 1
ATOM 1457 O O . PRO A 1 185 ? -8.628 2.916 -15.117 1.00 98.06 185 PRO A O 1
ATOM 1460 N N . ILE A 1 186 ? -8.503 4.634 -13.665 1.00 98.56 186 ILE A N 1
ATOM 1461 C CA . ILE A 1 186 ? -9.726 4.322 -12.920 1.00 98.56 186 ILE A CA 1
ATOM 1462 C C . ILE A 1 186 ? -10.953 4.346 -13.836 1.00 98.56 186 ILE A C 1
ATOM 1464 O O . ILE A 1 186 ? -11.728 3.394 -13.863 1.00 98.56 186 ILE A O 1
ATOM 1468 N N . ALA A 1 187 ? -11.114 5.420 -14.610 1.00 98.50 187 ALA A N 1
ATOM 1469 C CA . ALA A 1 187 ? -12.298 5.641 -15.431 1.00 98.50 187 ALA A CA 1
ATOM 1470 C C . ALA A 1 187 ? -12.350 4.750 -16.682 1.00 98.50 187 ALA A C 1
ATOM 1472 O O . ALA A 1 187 ? -13.432 4.472 -17.197 1.00 98.50 187 ALA A O 1
ATOM 1473 N N . LYS A 1 188 ? -11.192 4.350 -17.223 1.00 98.38 188 LYS A N 1
ATOM 1474 C CA . LYS A 1 188 ? -11.098 3.565 -18.466 1.00 98.38 188 LYS A CA 1
ATOM 1475 C C . LYS A 1 188 ? -10.954 2.063 -18.240 1.00 98.38 188 LYS A C 1
ATOM 1477 O O . LYS A 1 188 ? -11.138 1.320 -19.199 1.00 98.38 188 LYS A O 1
ATOM 1482 N N . THR A 1 189 ? -10.695 1.631 -17.009 1.00 98.44 189 THR A N 1
ATOM 1483 C CA . THR A 1 189 ? -10.639 0.213 -16.636 1.00 98.44 189 THR A CA 1
ATOM 1484 C C . THR A 1 189 ? -11.548 -0.050 -15.424 1.00 98.44 189 THR A C 1
ATOM 1486 O O . THR A 1 189 ? -11.050 -0.405 -14.357 1.00 98.44 189 THR A O 1
ATOM 1489 N N . PRO A 1 190 ? -12.879 0.144 -15.553 1.00 98.44 190 PRO A N 1
ATOM 1490 C CA . PRO A 1 190 ? -13.818 0.020 -14.431 1.00 98.44 190 PRO A CA 1
ATOM 1491 C C . PRO A 1 190 ? -13.873 -1.390 -13.823 1.00 98.44 190 PRO A C 1
ATOM 1493 O O . PRO A 1 190 ? -14.183 -1.525 -12.646 1.00 98.44 190 PRO A O 1
ATOM 1496 N N . GLU A 1 191 ? -13.519 -2.418 -14.600 1.00 98.44 191 GLU A N 1
ATOM 1497 C CA . GLU A 1 191 ? -13.435 -3.815 -14.146 1.00 98.44 191 GLU A CA 1
ATOM 1498 C C . GLU A 1 191 ? -12.229 -4.075 -13.222 1.00 98.44 191 GLU A C 1
ATOM 1500 O O . GLU A 1 191 ? -12.192 -5.068 -12.502 1.00 98.44 191 GLU A O 1
ATOM 1505 N N . CYS A 1 192 ? -11.217 -3.197 -13.224 1.00 98.69 192 CYS A N 1
ATOM 1506 C CA . CYS A 1 192 ? -10.080 -3.314 -12.315 1.00 98.69 192 CYS A CA 1
ATOM 1507 C C . CYS A 1 192 ? -10.386 -2.592 -11.006 1.00 98.69 192 CYS A C 1
ATOM 1509 O O . CYS A 1 192 ? -10.656 -1.389 -11.006 1.00 98.69 192 CYS A O 1
ATOM 1511 N N . THR A 1 193 ? -10.233 -3.282 -9.880 1.00 98.88 193 THR A N 1
ATOM 1512 C CA . THR A 1 193 ? -10.223 -2.632 -8.567 1.00 98.88 193 THR A CA 1
ATOM 1513 C C . THR A 1 193 ? -8.895 -1.914 -8.344 1.00 98.88 193 THR A C 1
ATOM 1515 O O . THR A 1 193 ? -7.823 -2.511 -8.461 1.00 98.88 193 THR A O 1
ATOM 1518 N N . PHE A 1 194 ? -8.957 -0.635 -7.982 1.00 98.88 194 PHE A N 1
ATOM 1519 C CA . PHE A 1 194 ? -7.799 0.194 -7.672 1.00 98.88 194 PHE A CA 1
ATOM 1520 C C . PHE A 1 194 ? -7.799 0.603 -6.202 1.00 98.88 194 PHE A C 1
ATOM 1522 O O . PHE A 1 194 ? -8.791 1.103 -5.680 1.00 98.88 194 PHE A O 1
ATOM 1529 N N . ILE A 1 195 ? -6.654 0.451 -5.544 1.00 98.94 195 ILE A N 1
ATOM 1530 C CA . ILE A 1 195 ? -6.431 0.897 -4.170 1.00 98.94 195 ILE A CA 1
ATOM 1531 C C . ILE A 1 195 ? -5.477 2.090 -4.218 1.00 98.94 195 ILE A C 1
ATOM 1533 O O . ILE A 1 195 ? -4.318 1.959 -4.624 1.00 98.94 195 ILE A O 1
ATOM 1537 N N . LEU A 1 196 ? -5.954 3.262 -3.806 1.00 98.81 196 LEU A N 1
ATOM 1538 C CA . LEU A 1 196 ? -5.136 4.464 -3.691 1.00 98.81 196 LEU A CA 1
ATOM 1539 C C . LEU A 1 196 ? -4.349 4.410 -2.379 1.00 98.81 196 LEU A C 1
ATOM 1541 O O . LEU A 1 196 ? -4.880 4.708 -1.307 1.00 98.81 196 LEU A O 1
ATOM 15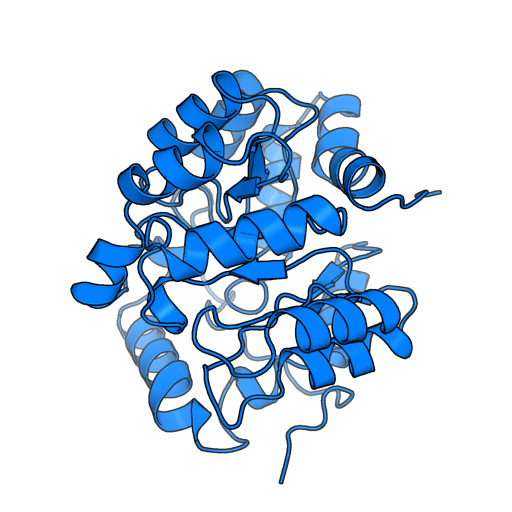45 N N . GLY A 1 197 ? -3.077 4.009 -2.475 1.00 98.38 197 GLY A N 1
ATOM 1546 C CA . GLY A 1 197 ? -2.151 3.961 -1.345 1.00 98.38 197 GLY A CA 1
ATOM 1547 C C . GLY A 1 197 ? -2.003 5.322 -0.675 1.00 98.38 197 GLY A C 1
ATOM 1548 O O . GLY A 1 197 ? -1.999 6.360 -1.349 1.00 98.38 197 GLY A O 1
ATOM 1549 N N . HIS A 1 198 ? -1.909 5.311 0.654 1.00 98.00 198 HIS A N 1
ATOM 1550 C CA . HIS A 1 198 ? -1.907 6.508 1.499 1.00 98.00 198 HIS A CA 1
ATOM 1551 C C . HIS A 1 198 ? -3.082 7.452 1.225 1.00 98.00 198 HIS A C 1
ATOM 1553 O O . HIS A 1 198 ? -2.979 8.648 1.492 1.00 98.00 198 HIS A O 1
ATOM 1559 N N . SER A 1 199 ? -4.167 6.971 0.611 1.00 98.50 199 SER A N 1
ATOM 1560 C CA . SER A 1 199 ? -5.320 7.770 0.200 1.00 98.50 199 SER A CA 1
ATOM 1561 C C . SER A 1 199 ? -4.898 9.009 -0.594 1.00 98.50 199 SER A C 1
ATOM 1563 O O . SER A 1 199 ? -5.368 10.106 -0.333 1.00 98.50 199 SER A O 1
ATOM 1565 N N . GLY A 1 200 ? -3.929 8.862 -1.504 1.00 96.56 200 GLY A N 1
ATOM 1566 C CA . GLY A 1 200 ? -3.401 9.968 -2.306 1.00 96.56 200 GLY A CA 1
ATOM 1567 C C . GLY A 1 200 ? -2.483 10.951 -1.571 1.00 96.56 200 GLY A C 1
ATOM 1568 O O . GLY A 1 200 ? -2.220 12.039 -2.089 1.00 96.56 200 GLY A O 1
ATOM 1569 N N . ALA A 1 201 ? -1.972 10.572 -0.397 1.00 97.12 201 ALA A N 1
ATOM 1570 C CA . ALA A 1 201 ? -0.978 11.305 0.385 1.00 97.12 201 ALA A CA 1
ATOM 1571 C C . ALA A 1 201 ? -1.349 12.787 0.595 1.00 97.12 201 ALA A C 1
ATOM 1573 O O . ALA A 1 201 ? -2.400 13.086 1.160 1.00 97.12 201 ALA A O 1
ATOM 1574 N N . LEU A 1 202 ? -0.514 13.728 0.137 1.00 97.06 202 LEU A N 1
ATOM 1575 C CA . LEU A 1 202 ? -0.759 15.170 0.279 1.00 97.06 202 LEU A CA 1
ATOM 1576 C C . LEU A 1 202 ? -1.843 15.716 -0.677 1.00 97.06 202 LEU A C 1
ATOM 1578 O O . LEU A 1 202 ? -2.067 16.921 -0.716 1.00 97.06 202 LEU A O 1
ATOM 1582 N N . GLN A 1 203 ? -2.486 14.859 -1.474 1.00 97.88 203 GLN A N 1
ATOM 1583 C CA . GLN A 1 203 ? -3.619 15.180 -2.354 1.00 97.88 203 GLN A CA 1
ATOM 1584 C C . GLN A 1 203 ? -4.851 14.343 -1.984 1.00 97.88 203 GLN A C 1
ATOM 1586 O O . GLN A 1 203 ? -5.560 13.836 -2.858 1.00 97.88 203 GLN A O 1
ATOM 1591 N N . MET A 1 204 ? -5.073 14.173 -0.680 1.00 98.06 204 MET A N 1
ATOM 1592 C CA . MET A 1 204 ? -6.122 13.322 -0.124 1.00 98.06 204 MET A CA 1
ATOM 1593 C C . MET A 1 204 ? -7.514 13.677 -0.648 1.00 98.06 204 MET A C 1
ATOM 1595 O O . MET A 1 204 ? -8.282 12.784 -0.995 1.00 98.06 204 MET A O 1
ATOM 1599 N N . GLU A 1 205 ? -7.810 14.966 -0.811 1.00 98.38 205 GLU A N 1
ATOM 1600 C CA . GLU A 1 205 ? -9.088 15.448 -1.333 1.00 98.38 205 GLU A CA 1
ATOM 1601 C C . GLU A 1 205 ? -9.408 14.865 -2.712 1.00 98.38 205 GLU A C 1
ATOM 1603 O O . GLU A 1 205 ? -10.531 14.428 -2.947 1.00 98.38 205 GLU A O 1
ATOM 1608 N N . HIS A 1 206 ? -8.418 14.792 -3.608 1.00 98.31 206 HIS A N 1
ATOM 1609 C CA . HIS A 1 206 ? -8.614 14.226 -4.944 1.00 98.31 206 HIS A CA 1
ATOM 1610 C C . HIS A 1 206 ? -8.837 12.711 -4.893 1.00 98.31 206 HIS A C 1
ATOM 1612 O O . HIS A 1 206 ? -9.643 12.178 -5.653 1.00 98.31 206 HIS A O 1
ATOM 1618 N N . ALA A 1 207 ? -8.132 11.998 -4.008 1.00 98.56 207 ALA A N 1
ATOM 1619 C CA . ALA A 1 207 ? -8.333 10.561 -3.833 1.00 98.56 207 ALA A CA 1
ATOM 1620 C C . ALA A 1 207 ? -9.723 10.254 -3.260 1.00 98.56 207 ALA A C 1
ATOM 1622 O O . ALA A 1 207 ? -10.404 9.351 -3.745 1.00 98.56 207 ALA A O 1
ATOM 1623 N N . LEU A 1 208 ? -10.168 11.044 -2.281 1.00 98.62 208 LEU A N 1
ATOM 1624 C CA . LEU A 1 208 ? -11.507 10.962 -1.708 1.00 98.62 208 LEU A CA 1
ATOM 1625 C C . LEU A 1 208 ? -12.589 11.201 -2.769 1.00 98.62 208 LEU A C 1
ATOM 1627 O O . LEU A 1 208 ? -13.564 10.455 -2.843 1.00 98.62 208 LEU A O 1
ATOM 1631 N N . GLU A 1 209 ? -12.403 12.200 -3.630 1.00 98.56 209 GLU A N 1
ATOM 1632 C CA . GLU A 1 209 ? -13.331 12.501 -4.721 1.00 98.56 209 GLU A CA 1
ATOM 1633 C C . GLU A 1 209 ? -13.404 11.356 -5.747 1.00 98.56 209 GLU A C 1
ATOM 1635 O O . GLU A 1 209 ? -14.498 10.964 -6.162 1.00 98.56 209 GLU A O 1
ATOM 1640 N N . LEU A 1 210 ? -12.265 10.738 -6.085 1.00 98.62 210 LEU A N 1
ATOM 1641 C CA . LEU A 1 210 ? -12.222 9.539 -6.927 1.00 98.62 210 LEU A CA 1
ATOM 1642 C C . LEU A 1 210 ? -12.965 8.360 -6.283 1.00 98.62 210 LEU A C 1
ATOM 1644 O O . LEU A 1 210 ? -13.763 7.722 -6.963 1.00 98.62 210 LEU A O 1
ATOM 1648 N N . ALA A 1 211 ? -12.767 8.101 -4.987 1.00 98.62 211 ALA A N 1
ATOM 1649 C CA . ALA A 1 211 ? -13.438 7.010 -4.268 1.00 98.62 211 ALA A CA 1
ATOM 1650 C C . ALA A 1 211 ? -14.964 7.187 -4.167 1.00 98.62 211 ALA A C 1
ATOM 1652 O O . ALA A 1 211 ? -15.718 6.211 -4.208 1.00 98.62 211 ALA A O 1
ATOM 1653 N N . LYS A 1 212 ? -15.425 8.440 -4.058 1.00 98.50 212 LYS A N 1
ATOM 1654 C CA . LYS A 1 212 ? -16.852 8.796 -4.077 1.00 98.50 212 LYS A CA 1
ATOM 1655 C C . LYS A 1 212 ? -17.458 8.667 -5.476 1.00 98.50 212 LYS A C 1
ATOM 1657 O O . LYS A 1 212 ? -18.624 8.308 -5.598 1.00 98.50 212 LYS A O 1
ATOM 1662 N N . THR A 1 213 ? -16.676 8.956 -6.515 1.00 98.50 213 THR A N 1
ATOM 1663 C CA . THR A 1 213 ? -17.140 8.960 -7.911 1.00 98.50 213 THR A CA 1
ATOM 1664 C C . THR A 1 213 ? -17.142 7.564 -8.533 1.00 98.50 213 THR A C 1
ATOM 1666 O O . THR A 1 213 ? -18.060 7.226 -9.277 1.00 98.50 213 THR A O 1
ATOM 1669 N N . TYR A 1 214 ? -16.124 6.752 -8.241 1.00 98.69 214 TYR A N 1
ATOM 1670 C CA . TYR A 1 214 ? -15.886 5.477 -8.909 1.00 98.69 214 TYR A CA 1
ATOM 1671 C C . TYR A 1 214 ? -16.029 4.297 -7.934 1.00 98.69 214 TYR A C 1
ATOM 1673 O O . TYR A 1 214 ? -15.355 4.265 -6.901 1.00 98.69 214 TYR A O 1
ATOM 1681 N N . PRO A 1 215 ? -16.881 3.300 -8.239 1.00 98.25 215 PRO A N 1
ATOM 1682 C CA . PRO A 1 215 ? -17.139 2.179 -7.334 1.00 98.25 215 PRO A CA 1
ATOM 1683 C C . PRO A 1 215 ? -15.957 1.207 -7.213 1.00 98.25 215 PRO A C 1
ATOM 1685 O O . PRO A 1 215 ? -15.849 0.508 -6.212 1.00 98.25 215 PRO A O 1
ATOM 1688 N N . ASN A 1 216 ? -15.051 1.191 -8.193 1.00 98.62 216 ASN A N 1
ATOM 1689 C CA . ASN A 1 216 ? -13.860 0.341 -8.224 1.00 98.62 216 ASN A CA 1
ATOM 1690 C C . ASN A 1 216 ? -12.649 0.952 -7.492 1.00 98.62 216 ASN A C 1
ATOM 1692 O O . ASN A 1 216 ? -11.526 0.491 -7.683 1.00 98.62 216 ASN A O 1
ATOM 1696 N N . VAL A 1 217 ? -12.847 1.993 -6.673 1.00 98.88 217 VAL A N 1
ATOM 1697 C CA . VAL A 1 217 ? -11.768 2.687 -5.956 1.00 98.88 217 VAL A CA 1
ATOM 1698 C C . VAL A 1 217 ? -11.877 2.479 -4.450 1.00 98.88 217 VAL A C 1
ATOM 1700 O O . VAL A 1 217 ? -12.894 2.795 -3.830 1.00 98.88 217 VAL A O 1
ATOM 1703 N N . TYR A 1 218 ? -10.774 2.005 -3.874 1.00 98.88 218 TYR A N 1
ATOM 1704 C CA . TYR A 1 218 ? -10.536 1.857 -2.444 1.00 98.88 218 TYR A CA 1
ATOM 1705 C C . TYR A 1 218 ? -9.495 2.875 -1.968 1.00 98.88 218 TYR A C 1
ATOM 1707 O O . TYR A 1 218 ? -8.591 3.262 -2.714 1.00 98.88 218 TYR A O 1
ATOM 1715 N N . LEU A 1 219 ? -9.596 3.277 -0.704 1.00 98.94 219 LEU A N 1
ATOM 1716 C CA . LEU A 1 219 ? -8.645 4.158 -0.028 1.00 98.94 219 LEU A CA 1
ATOM 1717 C C . LEU A 1 219 ? -7.873 3.377 1.032 1.00 98.94 219 LEU A C 1
ATOM 1719 O O . LEU A 1 219 ? -8.475 2.685 1.844 1.00 98.94 219 LEU A O 1
ATOM 1723 N N . GLU A 1 220 ? -6.549 3.501 1.048 1.00 98.75 220 GLU A N 1
ATOM 1724 C CA . GLU A 1 220 ? -5.684 2.879 2.056 1.00 98.75 220 GLU A CA 1
ATOM 1725 C C . GLU A 1 220 ? -5.082 3.961 2.969 1.00 98.75 220 GLU A C 1
ATOM 1727 O O . GLU A 1 220 ? -4.650 5.010 2.492 1.00 98.75 220 GLU A O 1
ATOM 1732 N N . LEU A 1 221 ? -5.128 3.764 4.289 1.00 98.62 221 LEU A N 1
ATOM 1733 C CA . LEU A 1 221 ? -4.961 4.848 5.269 1.00 98.62 221 LEU A CA 1
ATOM 1734 C C . LEU A 1 221 ? -3.523 5.134 5.733 1.00 98.62 221 LEU A C 1
ATOM 1736 O O . LEU A 1 221 ? -3.323 6.080 6.502 1.00 98.62 221 LEU A O 1
ATOM 1740 N N . ALA A 1 222 ? -2.521 4.355 5.324 1.00 97.44 222 ALA A N 1
ATOM 1741 C CA . ALA A 1 222 ? -1.155 4.521 5.802 1.00 97.44 222 ALA A CA 1
ATOM 1742 C C . ALA A 1 222 ? -0.659 5.961 5.633 1.00 97.44 222 ALA A C 1
ATOM 1744 O O . ALA A 1 222 ? -0.939 6.638 4.643 1.00 97.44 222 ALA A O 1
ATOM 1745 N N . SER A 1 223 ? 0.129 6.420 6.604 1.00 96.50 223 SER A N 1
ATOM 1746 C CA . SER A 1 223 ? 0.808 7.725 6.594 1.00 96.50 223 SER A CA 1
ATOM 1747 C C . SER A 1 223 ? -0.091 8.962 6.728 1.00 96.50 223 SER A C 1
ATOM 1749 O O . SER A 1 223 ? 0.435 10.033 7.038 1.00 96.50 223 SER A O 1
ATOM 1751 N N . GLN A 1 224 ? -1.414 8.850 6.569 1.00 98.12 224 GLN A N 1
ATOM 1752 C CA . GLN A 1 224 ? -2.331 9.989 6.690 1.00 98.12 224 GLN A CA 1
ATOM 1753 C C . GLN A 1 224 ? -2.359 10.590 8.099 1.00 98.12 224 GLN A C 1
ATOM 1755 O O . GLN A 1 224 ? -2.089 9.908 9.093 1.00 98.12 224 GLN A O 1
ATOM 1760 N N . SER A 1 225 ? -2.671 11.886 8.194 1.00 98.19 225 SER A N 1
ATOM 1761 C CA . SER A 1 225 ? -2.931 12.536 9.483 1.00 98.19 225 SER A CA 1
ATOM 1762 C C . SER A 1 225 ? -4.195 11.980 10.134 1.00 98.19 225 SER A C 1
ATOM 1764 O O . SER A 1 225 ? -5.088 11.467 9.459 1.00 98.19 225 SER A O 1
ATOM 1766 N N . TYR A 1 226 ? -4.284 12.109 11.455 1.00 98.44 226 TYR A N 1
ATOM 1767 C CA . TYR A 1 226 ? -5.487 11.786 12.213 1.00 98.44 226 TYR A CA 1
ATOM 1768 C C . TYR A 1 226 ? -6.732 12.503 11.659 1.00 98.44 226 TYR A C 1
ATOM 1770 O O . TYR A 1 226 ? -7.716 11.841 11.337 1.00 98.44 226 TYR A O 1
ATOM 1778 N N . SER A 1 227 ? -6.669 13.819 11.450 1.00 98.44 227 SER A N 1
ATOM 1779 C CA . SER A 1 227 ? -7.776 14.615 10.910 1.00 98.44 227 SER A CA 1
ATOM 1780 C C . SER A 1 227 ? -8.183 14.173 9.503 1.00 98.44 227 SER A C 1
ATOM 1782 O O . SER A 1 227 ? -9.376 14.108 9.204 1.00 98.44 227 SER A O 1
ATOM 1784 N N . ASN A 1 228 ? -7.225 13.799 8.644 1.00 98.56 228 ASN A N 1
ATOM 1785 C CA . ASN A 1 228 ? -7.551 13.254 7.325 1.00 98.56 228 ASN A CA 1
ATOM 1786 C C . ASN A 1 228 ? -8.223 11.886 7.433 1.00 98.56 228 ASN A C 1
ATOM 1788 O O . ASN A 1 228 ? -9.180 11.642 6.709 1.00 98.56 228 ASN A O 1
ATOM 1792 N N . ILE A 1 229 ? -7.779 11.013 8.344 1.00 98.75 229 ILE A N 1
ATOM 1793 C CA . ILE A 1 229 ? -8.442 9.725 8.589 1.00 98.75 229 ILE A CA 1
ATOM 1794 C C . ILE A 1 229 ? -9.885 9.951 9.050 1.00 98.75 229 ILE A C 1
ATOM 1796 O O . ILE A 1 229 ? -10.789 9.357 8.471 1.00 98.75 229 ILE A O 1
ATOM 1800 N N . VAL A 1 230 ? -10.127 10.843 10.018 1.00 98.75 230 VAL A N 1
ATOM 1801 C CA . VAL A 1 230 ? -11.489 11.191 10.470 1.00 98.75 230 VAL A CA 1
ATOM 1802 C C . VAL A 1 230 ? -12.356 11.646 9.294 1.00 98.75 230 VAL A C 1
ATOM 1804 O O . VAL A 1 230 ? -13.479 11.172 9.129 1.00 98.75 230 VAL A O 1
ATOM 1807 N N . ARG A 1 231 ? -11.822 12.520 8.434 1.00 98.69 231 ARG A N 1
ATOM 1808 C CA . ARG A 1 231 ? -12.535 13.012 7.252 1.00 98.69 231 ARG A CA 1
ATOM 1809 C C . ARG A 1 231 ? -12.813 11.911 6.224 1.00 98.69 231 ARG A C 1
ATOM 1811 O O . ARG A 1 231 ? -13.935 11.815 5.736 1.00 98.69 231 ARG A O 1
ATOM 1818 N N . ILE A 1 232 ? -11.830 11.062 5.922 1.00 98.81 232 ILE A N 1
ATOM 1819 C CA . ILE A 1 232 ? -11.989 9.923 5.005 1.00 98.81 232 ILE A CA 1
ATOM 1820 C C . ILE A 1 232 ? -13.080 8.980 5.520 1.00 98.81 232 ILE A C 1
ATOM 1822 O O . ILE A 1 232 ? -13.962 8.606 4.757 1.00 98.81 232 ILE A O 1
ATOM 1826 N N . LEU A 1 233 ? -13.069 8.639 6.811 1.00 98.62 233 LEU A N 1
ATOM 18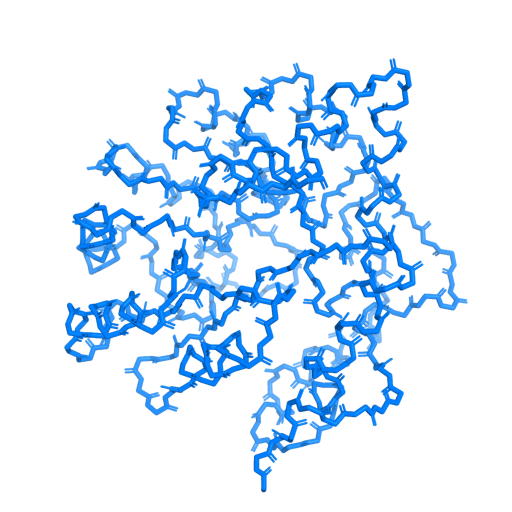27 C CA . LEU A 1 233 ? -14.071 7.763 7.426 1.00 98.62 233 LEU A CA 1
ATOM 1828 C C . LEU A 1 233 ? -15.495 8.339 7.375 1.00 98.62 233 LEU A C 1
ATOM 1830 O O . LEU A 1 233 ? -16.462 7.579 7.294 1.00 98.62 233 LEU A O 1
ATOM 1834 N N . ALA A 1 234 ? -15.624 9.666 7.430 1.00 98.38 234 ALA A N 1
ATOM 1835 C CA . ALA A 1 234 ? -16.909 10.354 7.375 1.00 98.38 234 ALA A CA 1
ATOM 1836 C C . ALA A 1 234 ? -17.456 10.504 5.945 1.00 98.38 234 ALA A C 1
ATOM 1838 O O . ALA A 1 234 ? -18.669 10.466 5.747 1.00 98.38 234 ALA A O 1
ATOM 1839 N N . GLU A 1 235 ? -16.584 10.709 4.956 1.00 98.56 235 GLU A N 1
ATOM 1840 C CA . GLU A 1 235 ? -16.991 11.092 3.598 1.00 98.56 235 GLU A CA 1
ATOM 1841 C C . GLU A 1 235 ? -16.856 9.983 2.546 1.00 98.56 235 GLU A C 1
ATOM 1843 O O . GLU A 1 235 ? -17.523 10.053 1.508 1.00 98.56 235 GLU A O 1
ATOM 1848 N N . ALA A 1 236 ? -15.972 9.004 2.757 1.00 98.44 236 ALA A N 1
ATOM 1849 C CA . ALA A 1 236 ? -15.751 7.919 1.810 1.00 98.44 236 ALA A CA 1
ATOM 1850 C C . ALA A 1 236 ? -16.747 6.762 2.030 1.00 98.44 236 ALA A C 1
ATOM 1852 O O . ALA A 1 236 ? -17.253 6.564 3.137 1.00 98.44 236 ALA A O 1
ATOM 1853 N N . PRO A 1 237 ? -16.999 5.946 0.995 1.00 98.19 237 PRO A N 1
ATOM 1854 C CA . PRO A 1 237 ? -17.716 4.680 1.128 1.00 98.19 237 PRO A CA 1
ATOM 1855 C C . PRO A 1 237 ? -17.023 3.764 2.149 1.00 98.19 237 PRO A C 1
ATOM 1857 O O . PRO A 1 237 ? -15.896 3.319 1.933 1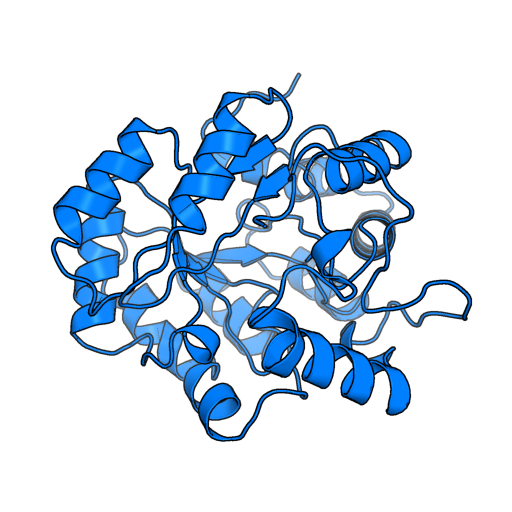.00 98.19 237 PRO A O 1
ATOM 1860 N N . GLN A 1 238 ? -17.677 3.514 3.286 1.00 97.25 238 GLN A N 1
ATOM 1861 C CA . GLN A 1 238 ? -17.063 2.849 4.447 1.00 97.25 238 GLN A CA 1
ATOM 1862 C C . GLN A 1 238 ? -16.669 1.387 4.198 1.00 97.25 238 GLN A C 1
ATOM 1864 O O . GLN A 1 238 ? -15.855 0.842 4.937 1.00 97.25 238 GLN A O 1
ATOM 1869 N N . ASP A 1 239 ? -17.226 0.754 3.168 1.00 98.00 239 ASP A N 1
ATOM 1870 C CA . ASP A 1 239 ? -16.893 -0.585 2.671 1.00 98.00 239 ASP A CA 1
ATOM 1871 C C . ASP A 1 239 ? -15.629 -0.612 1.788 1.00 98.00 239 ASP A C 1
ATOM 1873 O O . ASP A 1 239 ? -15.155 -1.682 1.407 1.00 98.00 239 ASP A O 1
ATOM 1877 N N . ARG A 1 240 ? -15.053 0.558 1.473 1.00 98.44 240 ARG A N 1
ATOM 1878 C CA . ARG A 1 240 ? -13.887 0.703 0.585 1.00 98.44 240 ARG A CA 1
ATOM 1879 C C . ARG A 1 240 ? -12.704 1.433 1.218 1.00 98.44 240 ARG A C 1
ATOM 1881 O O . ARG A 1 240 ? -11.871 2.012 0.521 1.00 98.44 240 ARG A O 1
ATOM 1888 N N . ILE A 1 241 ? -12.605 1.389 2.544 1.00 98.88 241 ILE A N 1
ATOM 1889 C CA . ILE A 1 241 ? -11.498 1.977 3.309 1.00 98.88 241 ILE A CA 1
ATOM 1890 C C . ILE A 1 241 ? -10.679 0.852 3.942 1.00 98.88 241 ILE A C 1
ATOM 1892 O O . ILE A 1 241 ? -11.226 0.004 4.645 1.00 98.88 241 ILE A O 1
ATOM 1896 N N . LEU A 1 242 ? -9.371 0.844 3.704 1.00 98.81 242 LEU A N 1
ATOM 1897 C CA . LEU A 1 242 ? -8.449 -0.202 4.131 1.00 98.81 242 LEU A CA 1
ATOM 1898 C C . LEU A 1 242 ? -7.427 0.346 5.127 1.00 98.81 242 LEU A C 1
ATOM 1900 O O . LEU A 1 242 ? -6.823 1.401 4.916 1.00 98.81 242 LEU A O 1
ATOM 1904 N N . PHE A 1 243 ? -7.188 -0.407 6.194 1.00 98.69 243 PHE A N 1
ATOM 1905 C CA . PHE A 1 243 ? -6.066 -0.160 7.085 1.00 98.69 243 PHE A CA 1
ATOM 1906 C C . PHE A 1 243 ? -4.728 -0.541 6.435 1.00 98.69 243 PHE A C 1
ATOM 1908 O O . PHE A 1 243 ? -4.595 -1.592 5.808 1.00 98.69 243 PHE A O 1
ATOM 1915 N N . GLY A 1 244 ? -3.707 0.278 6.674 1.00 97.88 244 GLY A N 1
ATOM 1916 C CA . GLY A 1 244 ? -2.322 -0.066 6.397 1.00 97.88 244 GLY A CA 1
ATOM 1917 C C . GLY A 1 244 ? -1.354 0.820 7.172 1.00 97.88 244 GLY A C 1
ATOM 1918 O O . GLY A 1 244 ? -1.738 1.760 7.874 1.00 97.88 244 GLY A O 1
ATOM 1919 N N . THR A 1 245 ? -0.075 0.451 7.119 1.00 97.38 245 THR A N 1
ATOM 1920 C CA . THR A 1 245 ? 0.952 0.980 8.033 1.00 97.38 245 THR A CA 1
ATOM 1921 C C . THR A 1 245 ? 2.178 1.547 7.336 1.00 97.38 245 THR A C 1
ATOM 1923 O O . THR A 1 245 ? 2.908 2.315 7.955 1.00 97.38 245 THR A O 1
ATOM 1926 N N . ASP A 1 246 ? 2.412 1.157 6.080 1.00 96.56 246 ASP A N 1
ATOM 1927 C CA . ASP A 1 246 ? 3.649 1.433 5.340 1.00 96.56 246 ASP A CA 1
ATOM 1928 C C . ASP A 1 246 ? 4.916 1.012 6.111 1.00 96.56 246 ASP A C 1
ATOM 1930 O O . ASP A 1 246 ? 5.981 1.621 6.010 1.00 96.56 246 ASP A O 1
ATOM 1934 N N . TRP A 1 247 ? 4.810 -0.048 6.924 1.00 97.56 247 TRP A N 1
ATOM 1935 C CA . TRP A 1 247 ? 5.983 -0.676 7.525 1.00 97.56 247 TRP A CA 1
ATOM 1936 C C . TRP A 1 247 ? 6.941 -1.098 6.400 1.00 97.56 247 TRP A C 1
ATOM 1938 O O . TRP A 1 247 ? 6.492 -1.730 5.439 1.00 97.56 247 TRP A O 1
ATOM 1948 N N . PRO A 1 248 ? 8.242 -0.777 6.477 1.00 95.25 248 PRO A N 1
ATOM 1949 C CA . PRO A 1 248 ? 9.013 -0.363 7.656 1.00 95.25 248 PRO A CA 1
ATOM 1950 C C . PRO A 1 248 ? 9.322 1.143 7.739 1.00 95.25 248 PRO A C 1
ATOM 1952 O O . PRO A 1 248 ? 10.173 1.549 8.537 1.00 95.25 248 PRO A O 1
ATOM 1955 N N . PHE A 1 249 ? 8.669 1.986 6.930 1.00 95.25 249 PHE A N 1
ATOM 1956 C CA . PHE A 1 249 ? 8.847 3.439 7.026 1.00 95.25 249 PHE A CA 1
ATOM 1957 C C . PHE A 1 249 ? 8.386 3.966 8.378 1.00 95.25 249 PHE A C 1
ATOM 1959 O O . PHE A 1 249 ? 9.057 4.808 8.977 1.00 95.25 249 PHE A O 1
ATOM 1966 N N . TYR A 1 250 ? 7.295 3.402 8.887 1.00 96.00 250 TYR A N 1
ATOM 1967 C CA . TYR A 1 250 ? 6.743 3.731 10.191 1.00 96.00 250 TYR A CA 1
ATOM 1968 C C . TYR A 1 250 ? 6.473 2.465 10.994 1.00 96.00 250 TYR A C 1
ATOM 1970 O O . TYR A 1 250 ? 6.271 1.373 10.453 1.00 96.00 250 TYR A O 1
ATOM 1978 N N . HIS A 1 251 ? 6.439 2.614 12.315 1.00 96.00 251 HIS A N 1
ATOM 1979 C CA . HIS A 1 251 ? 5.956 1.541 13.166 1.00 96.00 251 HIS A CA 1
ATOM 1980 C C . HIS A 1 251 ? 4.450 1.347 12.980 1.00 96.00 251 HIS A C 1
ATOM 1982 O O . HIS A 1 251 ? 3.690 2.314 12.893 1.00 96.00 251 HIS A O 1
ATOM 1988 N N . GLN A 1 252 ? 4.004 0.093 13.000 1.00 97.19 252 GLN A N 1
ATOM 1989 C CA . GLN A 1 252 ? 2.601 -0.269 12.789 1.00 97.19 252 GLN A CA 1
ATOM 1990 C C . GLN A 1 252 ? 1.657 0.373 13.824 1.00 97.19 252 GLN A C 1
ATOM 1992 O O . GLN A 1 252 ? 0.507 0.682 13.507 1.00 97.19 252 GLN A O 1
ATOM 1997 N N . SER A 1 253 ? 2.157 0.652 15.036 1.00 96.31 253 SER A N 1
ATOM 1998 C CA . SER A 1 253 ? 1.381 1.303 16.100 1.00 96.31 253 SER A CA 1
ATOM 1999 C C . SER A 1 253 ? 0.903 2.706 15.730 1.00 96.31 253 SER A C 1
ATOM 2001 O O . SER A 1 253 ? -0.148 3.117 16.209 1.00 96.31 253 SER A O 1
ATOM 2003 N N . MET A 1 254 ? 1.624 3.439 14.871 1.00 96.50 254 MET A N 1
ATOM 2004 C CA . MET A 1 254 ? 1.236 4.800 14.489 1.00 96.50 254 MET A CA 1
ATOM 2005 C C . MET A 1 254 ? -0.080 4.812 13.714 1.00 96.50 254 MET A C 1
ATOM 2007 O O . MET A 1 254 ? -0.985 5.573 14.049 1.00 96.50 254 MET A O 1
ATOM 2011 N N . GLY A 1 255 ? -0.189 3.968 12.684 1.00 96.81 255 GLY A N 1
ATOM 2012 C CA . GLY A 1 255 ? -1.420 3.832 11.907 1.00 96.81 255 GLY A CA 1
ATOM 2013 C C . GLY A 1 255 ? -2.554 3.282 12.769 1.00 96.81 255 GLY A C 1
ATOM 2014 O O . GLY A 1 255 ? -3.656 3.830 12.762 1.00 96.81 255 GLY A O 1
ATOM 2015 N N . LEU A 1 256 ? -2.269 2.237 13.556 1.00 98.12 256 LEU A N 1
ATOM 2016 C CA . LEU A 1 256 ? -3.264 1.597 14.415 1.00 98.12 256 LEU A CA 1
ATOM 2017 C C . LEU A 1 256 ? -3.843 2.584 15.439 1.00 98.12 256 LEU A C 1
ATOM 2019 O O . LEU A 1 256 ? -5.060 2.689 15.559 1.00 98.12 256 LEU A O 1
ATOM 2023 N N . ALA A 1 257 ? -2.996 3.362 16.120 1.00 97.56 257 ALA A N 1
ATOM 2024 C CA . ALA A 1 257 ? -3.436 4.366 17.086 1.00 97.56 257 ALA A CA 1
ATOM 2025 C C . ALA A 1 257 ? -4.374 5.404 16.452 1.00 97.56 257 ALA A C 1
ATOM 2027 O O . ALA A 1 257 ? -5.420 5.706 17.022 1.00 97.56 257 ALA A O 1
ATOM 2028 N N . LYS A 1 258 ? -4.049 5.906 15.251 1.00 98.38 258 LYS A N 1
ATOM 2029 C CA . LYS A 1 258 ? -4.899 6.874 14.540 1.00 98.38 258 LYS A CA 1
ATOM 2030 C C . LYS A 1 258 ? -6.279 6.301 14.223 1.00 98.38 258 LYS A C 1
ATOM 2032 O O . LYS A 1 258 ? -7.274 6.981 14.451 1.00 98.38 258 LYS A O 1
ATOM 2037 N N . VAL A 1 259 ? -6.353 5.056 13.744 1.00 98.50 259 VAL A N 1
ATOM 2038 C CA . VAL A 1 259 ? -7.638 4.398 13.450 1.00 98.50 259 VAL A CA 1
ATOM 2039 C C . VAL A 1 259 ? -8.434 4.133 14.726 1.00 98.50 259 VAL A C 1
ATOM 2041 O O . VAL A 1 259 ? -9.638 4.379 14.745 1.00 98.50 259 VAL A O 1
ATOM 2044 N N . LEU A 1 260 ? -7.790 3.680 15.806 1.00 98.38 260 LEU A N 1
ATOM 2045 C CA . LEU A 1 260 ? -8.466 3.441 17.086 1.00 98.38 260 LEU A CA 1
ATOM 2046 C C . LEU A 1 260 ? -9.090 4.721 17.654 1.00 98.38 260 LEU A C 1
ATOM 2048 O O . LEU A 1 260 ? -10.250 4.682 18.065 1.00 98.38 260 LEU A O 1
ATOM 2052 N N . LEU A 1 261 ? -8.350 5.835 17.613 1.00 98.38 261 LEU A N 1
ATOM 2053 C CA . LEU A 1 261 ? -8.840 7.156 18.016 1.00 98.38 261 LEU A CA 1
ATOM 2054 C C . LEU A 1 261 ? -9.984 7.629 17.109 1.00 98.38 261 LEU A C 1
ATOM 2056 O O . LEU A 1 261 ? -11.037 8.021 17.597 1.00 98.38 261 LEU A O 1
ATOM 2060 N N . ALA A 1 262 ? -9.821 7.537 15.785 1.00 98.56 262 ALA A N 1
ATOM 2061 C CA . ALA A 1 262 ? -10.799 8.064 14.827 1.00 98.56 262 ALA A CA 1
ATOM 2062 C C . ALA A 1 262 ? -12.120 7.273 14.809 1.00 98.56 262 ALA A C 1
ATOM 2064 O O . ALA A 1 262 ? -13.134 7.753 14.308 1.00 98.56 262 ALA A O 1
ATOM 2065 N N . THR A 1 263 ? -12.107 6.057 15.357 1.00 98.56 263 THR A N 1
ATOM 2066 C CA . THR A 1 263 ? -13.268 5.162 15.458 1.00 98.56 263 THR A CA 1
ATOM 2067 C C . THR A 1 263 ? -13.727 4.962 16.903 1.00 98.56 263 THR A C 1
ATOM 2069 O O . THR A 1 263 ? -14.418 3.989 17.212 1.00 98.56 263 THR A O 1
ATOM 2072 N N . GLU A 1 264 ? -13.328 5.838 17.829 1.00 98.12 264 GLU A N 1
ATOM 2073 C CA . GLU A 1 264 ? -13.829 5.808 19.204 1.00 98.12 264 GLU A CA 1
ATOM 2074 C C . GLU A 1 264 ? -15.368 5.879 19.223 1.00 98.12 264 GLU A C 1
ATOM 2076 O O . GLU A 1 264 ? -15.988 6.642 18.484 1.00 98.12 264 GLU A O 1
ATOM 2081 N N . GLY A 1 265 ? -15.999 4.997 20.006 1.00 98.06 265 GLY A N 1
ATOM 2082 C CA . GLY A 1 265 ? -17.459 4.843 20.034 1.00 98.06 265 GLY A CA 1
ATOM 2083 C C . GLY A 1 265 ? -18.091 4.165 18.806 1.00 98.06 265 GLY A C 1
ATOM 2084 O O . GLY A 1 265 ? -19.306 3.994 18.790 1.00 98.06 265 GLY A O 1
ATOM 2085 N N . GLN A 1 266 ? -17.310 3.742 17.802 1.00 98.25 266 GLN A N 1
ATOM 2086 C CA . GLN A 1 266 ? -17.812 3.155 16.548 1.00 98.25 266 GLN A CA 1
ATOM 2087 C C . GLN A 1 266 ? -17.195 1.765 16.270 1.00 98.25 266 GLN A C 1
ATOM 2089 O O . GLN A 1 266 ? -16.393 1.615 15.343 1.00 98.25 266 GLN A O 1
ATOM 2094 N N . PRO A 1 267 ? -17.536 0.725 17.061 1.00 97.81 267 PRO A N 1
ATOM 2095 C CA . PRO A 1 267 ? -16.907 -0.596 16.959 1.00 97.81 267 PRO A CA 1
ATOM 2096 C C . PRO A 1 267 ? -17.095 -1.264 15.589 1.00 97.81 267 PRO A C 1
ATOM 2098 O O . PRO A 1 267 ? -16.144 -1.850 15.079 1.00 97.81 267 PRO A O 1
ATOM 2101 N N . GLU A 1 268 ? -18.262 -1.120 14.958 1.00 97.88 268 GLU A N 1
ATOM 2102 C CA . GLU A 1 268 ? -18.529 -1.704 13.633 1.00 97.88 268 GLU A CA 1
ATOM 2103 C C . GLU A 1 268 ? -17.687 -1.050 12.529 1.00 97.88 268 GLU A C 1
ATOM 2105 O O . GLU A 1 268 ? -17.093 -1.737 11.701 1.00 97.88 268 GLU A O 1
ATOM 2110 N N . LEU A 1 269 ? -17.557 0.283 12.545 1.00 98.44 269 LEU A N 1
ATOM 2111 C CA . LEU A 1 269 ? -16.691 0.997 11.601 1.00 98.44 269 LEU A CA 1
ATOM 2112 C C . LEU A 1 269 ? -15.223 0.609 11.802 1.00 98.44 269 LEU A C 1
ATOM 2114 O O . LEU A 1 269 ? -14.501 0.362 10.836 1.00 98.44 269 LEU A O 1
ATOM 2118 N N . ARG A 1 270 ? -14.787 0.512 13.064 1.00 98.38 270 ARG A N 1
ATOM 2119 C CA . ARG A 1 270 ? -13.439 0.051 13.410 1.00 98.38 270 ARG A CA 1
ATOM 2120 C C . ARG A 1 270 ? -13.166 -1.337 12.839 1.00 98.38 270 ARG A C 1
ATOM 2122 O O . ARG A 1 270 ? -12.119 -1.539 12.231 1.00 98.38 270 ARG A O 1
ATOM 2129 N N . LYS A 1 271 ? -14.103 -2.269 13.025 1.00 97.44 271 LYS A N 1
ATOM 2130 C CA . LYS A 1 271 ? -14.026 -3.645 12.525 1.00 97.44 271 LYS A CA 1
ATOM 2131 C C . LYS A 1 271 ? -13.858 -3.676 11.003 1.00 97.44 271 LYS A C 1
ATOM 2133 O O . LYS A 1 271 ? -12.911 -4.281 10.496 1.00 97.44 271 LYS A O 1
ATOM 2138 N N . ARG A 1 272 ? -14.717 -2.933 10.295 1.00 97.50 272 ARG A N 1
ATOM 2139 C CA . ARG A 1 272 ? -14.691 -2.804 8.832 1.00 97.50 272 ARG A CA 1
ATOM 2140 C C . ARG A 1 272 ? -13.338 -2.356 8.307 1.00 97.50 272 ARG A C 1
ATOM 2142 O O . ARG A 1 272 ? -12.757 -3.018 7.450 1.00 97.50 272 ARG A O 1
ATOM 2149 N N . VAL A 1 273 ? -12.825 -1.259 8.857 1.00 98.19 273 VAL A N 1
ATOM 2150 C CA . VAL A 1 273 ? -11.587 -0.629 8.383 1.00 98.19 273 VAL A CA 1
ATOM 2151 C C . VAL A 1 273 ? -10.356 -1.451 8.743 1.00 98.19 273 VAL A C 1
ATOM 2153 O O . VAL A 1 273 ? -9.446 -1.567 7.922 1.00 98.19 273 VAL A O 1
ATOM 2156 N N . LEU A 1 274 ? -10.312 -2.024 9.951 1.00 97.69 274 LEU A N 1
ATOM 2157 C CA . LEU A 1 274 ? -9.157 -2.802 10.395 1.00 97.69 274 LEU A CA 1
ATOM 2158 C C . LEU A 1 274 ? -9.025 -4.135 9.659 1.00 97.69 274 LEU A C 1
ATOM 2160 O O . LEU A 1 274 ? -7.891 -4.548 9.419 1.00 97.69 274 LEU A O 1
ATOM 2164 N N . TYR A 1 275 ? -10.129 -4.810 9.311 1.00 96.00 275 TYR A N 1
ATOM 2165 C CA . TYR A 1 275 ? -10.013 -6.111 8.649 1.00 96.00 275 TYR A CA 1
ATOM 2166 C C . TYR A 1 275 ? -11.162 -6.541 7.732 1.00 96.00 275 TYR A C 1
ATOM 2168 O O . TYR A 1 275 ? -10.861 -7.197 6.738 1.00 96.00 275 TYR A O 1
ATOM 2176 N N . GLU A 1 276 ? -12.441 -6.218 7.971 1.00 97.31 276 GLU A N 1
ATOM 2177 C CA . GLU A 1 276 ? -13.508 -6.830 7.143 1.00 97.31 276 GLU A CA 1
ATOM 2178 C C . GLU A 1 276 ? -13.441 -6.394 5.677 1.00 97.31 276 GLU A C 1
ATOM 2180 O O . GLU A 1 276 ? -13.581 -7.233 4.791 1.00 97.31 276 GLU A O 1
ATOM 2185 N N . ASN A 1 277 ? -13.160 -5.116 5.407 1.00 98.12 277 ASN A N 1
ATOM 2186 C CA . ASN A 1 277 ? -13.052 -4.611 4.037 1.00 98.12 277 ASN A CA 1
ATOM 2187 C C . ASN A 1 277 ? -11.893 -5.286 3.288 1.00 98.12 277 ASN A C 1
ATOM 2189 O O . ASN A 1 277 ? -12.029 -5.660 2.124 1.00 98.12 277 ASN A O 1
ATOM 2193 N N . ALA A 1 278 ? -10.756 -5.487 3.964 1.00 97.44 278 ALA A N 1
ATOM 2194 C CA . ALA A 1 278 ? -9.626 -6.222 3.402 1.00 97.44 278 ALA A CA 1
ATOM 2195 C C . ALA A 1 278 ? -9.966 -7.707 3.201 1.00 97.44 278 ALA A C 1
ATOM 2197 O O . ALA A 1 278 ? -9.561 -8.298 2.205 1.00 97.44 278 ALA A O 1
ATOM 2198 N N . GLY A 1 279 ? -10.733 -8.306 4.114 1.00 96.56 279 GLY A N 1
ATOM 2199 C CA . GLY A 1 279 ? -11.168 -9.698 4.017 1.00 96.56 279 GLY A CA 1
ATOM 2200 C C . GLY A 1 279 ? -12.077 -9.923 2.821 1.00 96.56 279 GLY A C 1
ATOM 2201 O O . GLY A 1 279 ? -11.803 -10.788 1.996 1.00 96.56 279 GLY A O 1
ATOM 2202 N N . GLN A 1 280 ? -13.081 -9.064 2.654 1.00 96.56 280 GLN A N 1
ATOM 2203 C CA . GLN A 1 280 ? -13.973 -9.082 1.497 1.00 96.56 280 GLN A CA 1
ATOM 2204 C C . GLN A 1 280 ? -13.204 -8.891 0.188 1.00 96.56 280 GLN A C 1
ATOM 2206 O O . GLN A 1 280 ? -13.372 -9.678 -0.740 1.00 96.56 280 GLN A O 1
ATOM 2211 N N . LEU A 1 281 ? -12.314 -7.895 0.124 1.00 97.19 281 LEU A N 1
ATOM 2212 C CA . LEU A 1 281 ? -11.538 -7.601 -1.081 1.00 97.19 281 LEU A CA 1
ATOM 2213 C C . LEU A 1 281 ? -10.591 -8.744 -1.483 1.00 97.19 281 LEU A C 1
ATOM 2215 O O . LEU A 1 281 ? -10.382 -8.983 -2.668 1.00 97.19 281 LEU A O 1
ATOM 2219 N N . LEU A 1 282 ? -9.989 -9.433 -0.510 1.00 94.88 282 LEU A N 1
ATOM 2220 C CA . LEU A 1 282 ? -8.969 -10.462 -0.755 1.00 94.88 282 LEU A CA 1
ATOM 2221 C C . LEU A 1 282 ? -9.518 -11.900 -0.706 1.00 94.88 282 LEU A C 1
ATOM 2223 O O . LEU A 1 282 ? -8.740 -12.854 -0.865 1.00 94.88 282 LEU A O 1
ATOM 2227 N N . GLY A 1 283 ? -10.826 -12.053 -0.469 1.00 92.00 283 GLY A N 1
ATOM 2228 C CA . GLY A 1 283 ? -11.490 -13.342 -0.278 1.00 92.00 283 GLY A CA 1
ATOM 2229 C C . GLY A 1 283 ? -10.945 -14.1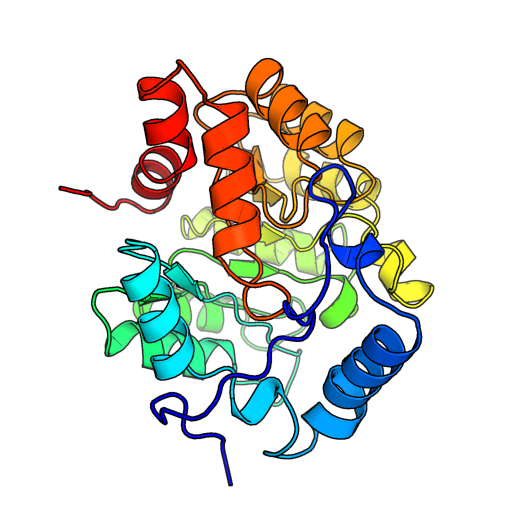04 0.931 1.00 92.00 283 GLY A C 1
ATOM 2230 O O . GLY A 1 283 ? -10.596 -15.277 0.811 1.00 92.00 283 GLY A O 1
ATOM 2231 N N . LEU A 1 284 ? -10.776 -13.415 2.061 1.00 87.38 284 LEU A N 1
ATOM 2232 C CA . LEU A 1 284 ? -10.306 -13.982 3.323 1.00 87.38 284 LEU A CA 1
ATOM 2233 C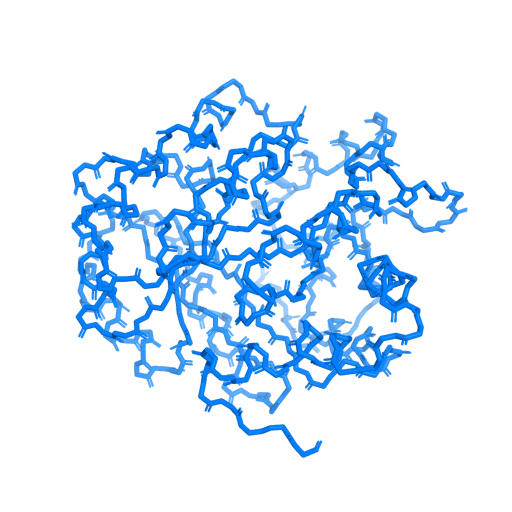 C . LEU A 1 284 ? -11.447 -13.984 4.335 1.00 87.38 284 LEU A C 1
ATOM 2235 O O . LEU A 1 284 ? -12.134 -12.978 4.515 1.00 87.38 284 LEU A O 1
ATOM 2239 N N . GLU A 1 285 ? -11.589 -15.102 5.033 1.00 77.00 285 GLU A N 1
ATOM 2240 C CA . GLU A 1 285 ? -12.433 -15.207 6.215 1.00 77.00 285 GLU A CA 1
ATOM 2241 C C . GLU A 1 285 ? -11.549 -14.975 7.443 1.00 77.00 285 GLU A C 1
ATOM 2243 O O . GLU A 1 285 ? -10.507 -15.614 7.601 1.00 77.00 285 GLU A O 1
ATOM 2248 N N . PHE A 1 286 ? -11.931 -14.009 8.275 1.00 67.12 286 PHE A N 1
ATOM 2249 C CA . PHE A 1 286 ? -11.278 -13.745 9.551 1.00 67.12 286 PHE A CA 1
ATOM 2250 C C . PHE A 1 286 ? -12.220 -14.214 10.663 1.00 67.12 286 PHE A C 1
ATOM 2252 O O . PHE A 1 286 ? -13.348 -13.722 10.740 1.00 67.12 286 PHE A O 1
ATOM 2259 N N . GLU A 1 287 ? -11.764 -15.178 11.467 1.00 52.59 287 GLU A N 1
ATOM 2260 C CA . GLU A 1 287 ? -12.421 -15.604 12.715 1.00 52.59 287 GLU A CA 1
ATOM 2261 C C . GLU A 1 287 ? -12.159 -14.613 13.857 1.00 52.59 287 GLU A C 1
ATOM 2263 O O . GLU A 1 287 ? -11.011 -14.115 13.967 1.00 52.59 287 GLU A O 1
#

pLDDT: mean 95.25, std 5.79, range [52.59, 98.94]